Protein AF-0000000084521825 (afdb_homodimer)

Secondary structure (DSSP, 8-state):
-HHHHHHHHHHHHHHHHHHHHHHHHHHHHHHHHHHHHHHHTS--HHHHHHHHHHHHHHHHHHHHHHHHHHHHHHHHHHHHHHHTTSSS----------/-HHHHHHHHHHHHHHHHHHHHHHHHHHHHHHHHHHHHHHHTS--HHHHHHHHHHHHHHHHHHHHHHHHHHHHHHHHHHHHHHHTTSSS----------

pLDDT: mean 88.37, std 17.79, range [30.36, 98.94]

Organism: Aneurinibacillus migulanus (NCBI:txid47500)

Nearest PDB structures (foldseek):
  7o40-assembly1_F  TM=5.244E-01  e=1.603E+00  Synechocystis sp. PCC 6803 substr. Kazusa
  6yvd-assembly1_D  TM=5.481E-01  e=4.681E+00  Saccharomyces cerevisiae S288C
  6ox7-assembly1_C  TM=4.596E-01  e=4.968E+00  Homo sapiens
  7o40-assembly1_F  TM=5.412E-01  e=1.168E+00  Synechocystis sp. PCC 6803 substr. Kazusa
  1ujw-assembly1_B  TM=5.854E-01  e=2.976E+00  Escherichia coli

Sequence (196 aa):
MENIQELKNTLSYIHSEINRIETMAGTLSTIEREHYKKLTNFDHTELVDIAVEEQNAARQLGTMKHMCLAIAQKIDGINSAIDRGEIGGDEGRATETHMENIQELKNTLSYIHSEINRIETMAGTLSTIEREHYKKLTNFDHTELVDIAVEEQNAARQLGTMKHMCLAIAQKIDGINSAIDRGEIGGDEGRATETH

Solvent-accessible surface area (backbone atoms only — not comparable to full-atom values): 10089 Å² total; per-residue (Å²): 115,74,43,51,55,50,48,51,52,50,51,51,51,46,45,54,53,37,52,51,45,24,50,52,26,48,55,48,18,54,51,25,43,52,46,20,56,57,32,62,66,48,93,44,74,78,39,42,59,53,17,53,48,25,43,50,47,17,50,53,22,46,50,45,23,51,51,30,54,52,45,46,51,52,53,52,50,52,53,51,37,42,75,70,45,56,45,46,53,72,78,70,69,77,75,66,78,123,114,73,45,50,55,51,50,53,52,51,52,51,50,46,44,52,52,38,50,51,45,25,50,51,26,50,54,48,19,52,52,24,44,50,46,20,56,57,30,60,67,45,96,46,75,78,36,43,61,53,18,53,50,25,42,50,48,18,51,53,24,46,49,45,24,52,52,30,54,53,44,46,52,51,52,51,50,52,52,52,38,39,75,70,45,56,44,46,52,72,75,68,76,77,69,70,76,124

Structure (mmCIF, N/CA/C/O backbone):
data_AF-0000000084521825-model_v1
#
loop_
_entity.id
_entity.type
_entity.pdbx_description
1 polymer 'Uncharacterized protein'
#
loop_
_atom_site.group_PDB
_atom_site.id
_atom_site.type_symbol
_atom_site.label_atom_id
_atom_site.label_alt_id
_atom_site.label_comp_id
_atom_site.label_asym_id
_atom_site.label_entity_id
_atom_site.label_seq_id
_atom_site.pdbx_PDB_ins_code
_atom_site.Cartn_x
_atom_site.Cartn_y
_atom_site.Cartn_z
_atom_site.occupancy
_atom_site.B_iso_or_equiv
_atom_site.auth_seq_id
_atom_site.auth_comp_id
_atom_site.auth_asym_id
_atom_site.auth_atom_id
_atom_site.pdbx_PDB_model_num
ATOM 1 N N . MET A 1 1 ? 6.574 27.812 15.672 1 45.03 1 MET A N 1
ATOM 2 C CA . MET A 1 1 ? 7.34 27.5 14.477 1 45.03 1 MET A CA 1
ATOM 3 C C . MET A 1 1 ? 7.762 26.031 14.469 1 45.03 1 MET A C 1
ATOM 5 O O . MET A 1 1 ? 7.738 25.375 13.43 1 45.03 1 MET A O 1
ATOM 9 N N . GLU A 1 2 ? 8.25 25.391 15.742 1 53.75 2 GLU A N 1
ATOM 10 C CA . GLU A 1 2 ? 8.859 24.078 15.898 1 53.75 2 GLU A CA 1
ATOM 11 C C . GLU A 1 2 ? 7.871 22.969 15.523 1 53.75 2 GLU A C 1
ATOM 13 O O . GLU A 1 2 ? 8.242 22 14.859 1 53.75 2 GLU A O 1
ATOM 18 N N . ASN A 1 3 ? 6.598 23.359 15.539 1 80.19 3 ASN A N 1
ATOM 19 C CA . ASN A 1 3 ? 5.621 22.281 15.422 1 80.19 3 ASN A CA 1
ATOM 20 C C . ASN A 1 3 ? 5.176 22.078 13.977 1 80.19 3 ASN A C 1
ATOM 22 O O . ASN A 1 3 ? 4.973 20.953 13.539 1 80.19 3 ASN A O 1
ATOM 26 N N . ILE A 1 4 ? 5.543 23.156 13.234 1 84.44 4 ILE A N 1
ATOM 27 C CA . ILE A 1 4 ? 5.176 23.031 11.828 1 84.44 4 ILE A CA 1
ATOM 28 C C . ILE A 1 4 ? 6.266 22.297 11.062 1 84.44 4 ILE A C 1
ATOM 30 O O . ILE A 1 4 ? 5.977 21.516 10.148 1 84.44 4 ILE A O 1
ATOM 34 N N . GLN A 1 5 ? 7.496 22.625 11.484 1 88.69 5 GLN A N 1
ATOM 35 C CA . GLN A 1 5 ? 8.617 21.938 10.852 1 88.69 5 GLN A CA 1
ATOM 36 C C . GLN A 1 5 ? 8.539 20.422 11.102 1 88.69 5 GLN A C 1
ATOM 38 O O . GLN A 1 5 ? 8.828 19.641 10.203 1 88.69 5 GLN A O 1
ATOM 43 N N . GLU A 1 6 ? 8.141 20.078 12.25 1 91.75 6 GLU A N 1
ATOM 44 C CA . GLU A 1 6 ? 7.973 18.656 12.57 1 91.75 6 GLU A CA 1
ATOM 45 C C . GLU A 1 6 ? 6.867 18.031 11.727 1 91.75 6 GLU A C 1
ATOM 47 O O . GLU A 1 6 ? 6.996 16.891 11.273 1 91.75 6 GLU A O 1
ATOM 52 N N . LEU A 1 7 ? 5.844 18.766 11.586 1 93.12 7 LEU A N 1
ATOM 53 C CA . LEU A 1 7 ? 4.758 18.297 10.734 1 93.12 7 LEU A CA 1
ATOM 54 C C . LEU A 1 7 ? 5.242 18.078 9.305 1 93.12 7 LEU A C 1
ATOM 56 O O . LEU A 1 7 ? 4.977 17.031 8.703 1 93.12 7 LEU A O 1
ATOM 60 N N . LYS A 1 8 ? 5.969 18.969 8.781 1 93.88 8 LYS A N 1
ATOM 61 C CA . LYS A 1 8 ? 6.48 18.859 7.422 1 93.88 8 LYS A CA 1
ATOM 62 C C . LYS A 1 8 ? 7.395 17.656 7.27 1 93.88 8 LYS A C 1
ATOM 64 O O . LYS A 1 8 ? 7.336 16.953 6.258 1 93.88 8 LYS A O 1
ATOM 69 N N . ASN A 1 9 ? 8.227 17.453 8.234 1 95.38 9 ASN A N 1
ATOM 70 C CA . ASN A 1 9 ? 9.125 16.297 8.203 1 95.38 9 ASN A CA 1
ATOM 71 C C . ASN A 1 9 ? 8.352 14.984 8.195 1 95.38 9 ASN A C 1
ATOM 73 O O . ASN A 1 9 ? 8.688 14.062 7.453 1 95.38 9 ASN A O 1
ATOM 77 N N . THR A 1 10 ? 7.383 14.93 9.016 1 96.94 10 THR A N 1
ATOM 78 C CA . THR A 1 10 ? 6.574 13.719 9.086 1 96.94 10 THR A CA 1
ATOM 79 C C . THR A 1 10 ? 5.836 13.477 7.773 1 96.94 10 THR A C 1
ATOM 81 O O . THR A 1 10 ? 5.781 12.344 7.281 1 96.94 10 THR A O 1
ATOM 84 N N . LEU A 1 11 ? 5.273 14.477 7.223 1 97.38 11 LEU A N 1
ATOM 85 C CA . LEU A 1 11 ? 4.574 14.352 5.949 1 97.38 11 LEU A CA 1
ATOM 86 C C . LEU A 1 11 ? 5.523 13.898 4.852 1 97.38 11 LEU A C 1
ATOM 88 O O . LEU A 1 11 ? 5.141 13.109 3.977 1 97.38 11 LEU A O 1
ATOM 92 N N . SER A 1 12 ? 6.742 14.438 4.895 1 97.75 12 SER A N 1
ATOM 93 C CA . SER A 1 12 ? 7.742 14.008 3.926 1 97.75 12 SER A CA 1
ATOM 94 C C . SER A 1 12 ?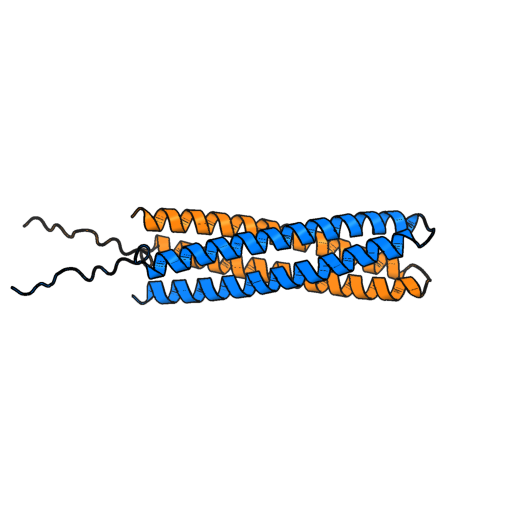 8.039 12.516 4.062 1 97.75 12 SER A C 1
ATOM 96 O O . SER A 1 12 ? 8.18 11.812 3.059 1 97.75 12 SER A O 1
ATOM 98 N N . TYR A 1 13 ? 8.172 12.133 5.273 1 98.25 13 TYR A N 1
ATOM 99 C CA . TYR A 1 13 ? 8.375 10.711 5.531 1 98.25 13 TYR A CA 1
ATOM 100 C C . TYR A 1 13 ? 7.219 9.891 4.973 1 98.25 13 TYR A C 1
ATOM 102 O O . TYR A 1 13 ? 7.438 8.906 4.258 1 98.25 13 TYR A O 1
ATOM 110 N N . ILE A 1 14 ? 6.008 10.211 5.273 1 98.56 14 ILE A N 1
ATOM 111 C CA . ILE A 1 14 ? 4.832 9.477 4.816 1 98.56 14 ILE A CA 1
ATOM 112 C C . ILE A 1 14 ? 4.801 9.445 3.291 1 98.56 14 ILE A C 1
ATOM 114 O O . ILE A 1 14 ? 4.508 8.406 2.691 1 98.56 14 ILE A O 1
ATOM 118 N N . HIS A 1 15 ? 5.086 10.555 2.734 1 98.56 15 HIS A N 1
ATOM 119 C CA . HIS A 1 15 ? 5.117 10.633 1.279 1 98.56 15 HIS A CA 1
ATOM 120 C C . HIS A 1 15 ? 6.102 9.625 0.692 1 98.56 15 HIS A C 1
ATOM 122 O O . HIS A 1 15 ? 5.773 8.922 -0.267 1 98.56 15 HIS A O 1
ATOM 128 N N . SER A 1 16 ? 7.297 9.555 1.232 1 98.5 16 SER A N 1
ATOM 129 C CA . SER A 1 16 ? 8.32 8.633 0.76 1 98.5 16 SER A CA 1
ATOM 130 C C . SER A 1 16 ? 7.863 7.184 0.897 1 98.5 16 SER A C 1
ATOM 132 O O . SER A 1 16 ? 8.062 6.375 -0.009 1 98.5 16 SER A O 1
ATOM 134 N N . GLU A 1 17 ? 7.316 6.902 2.018 1 98.69 17 GLU A N 1
ATOM 135 C CA . GLU A 1 17 ? 6.832 5.543 2.236 1 98.69 17 GLU A CA 1
ATOM 136 C C . GLU A 1 17 ? 5.715 5.191 1.258 1 98.69 17 GLU A C 1
ATOM 138 O O . GLU A 1 17 ? 5.668 4.074 0.738 1 98.69 17 GLU A O 1
ATOM 143 N N . ILE A 1 18 ? 4.809 6.074 1.027 1 98.88 18 ILE A N 1
ATOM 144 C CA . ILE A 1 18 ? 3.707 5.863 0.093 1 98.88 18 ILE A CA 1
ATOM 145 C C . ILE A 1 18 ? 4.262 5.605 -1.307 1 98.88 18 ILE A C 1
ATOM 147 O O . ILE A 1 18 ? 3.783 4.719 -2.016 1 98.88 18 ILE A O 1
ATOM 151 N N . ASN A 1 19 ? 5.246 6.367 -1.688 1 98.62 19 ASN A N 1
ATOM 152 C CA . ASN A 1 19 ? 5.871 6.16 -2.99 1 98.62 19 ASN A CA 1
ATOM 153 C C . ASN A 1 19 ? 6.496 4.773 -3.1 1 98.62 19 ASN A C 1
ATOM 155 O O . ASN A 1 19 ? 6.418 4.133 -4.148 1 98.62 19 ASN A O 1
ATOM 159 N N . ARG A 1 20 ? 7.16 4.375 -2.096 1 98.75 20 ARG A N 1
ATOM 160 C CA . ARG A 1 20 ? 7.746 3.039 -2.084 1 98.75 20 ARG A CA 1
ATOM 161 C C . ARG A 1 20 ? 6.676 1.965 -2.232 1 98.75 20 ARG A C 1
ATOM 163 O O . ARG A 1 20 ? 6.832 1.027 -3.018 1 98.75 20 ARG A O 1
ATOM 170 N N . ILE A 1 21 ? 5.559 2.092 -1.469 1 98.94 21 ILE A N 1
ATOM 171 C CA . ILE A 1 21 ? 4.465 1.131 -1.562 1 98.94 21 ILE A CA 1
ATOM 172 C C . ILE A 1 21 ? 3.902 1.129 -2.982 1 98.94 21 ILE A C 1
ATOM 174 O O . ILE A 1 21 ? 3.611 0.068 -3.539 1 98.94 21 ILE A O 1
ATOM 178 N N . GLU A 1 22 ? 3.689 2.318 -3.518 1 98.94 22 GLU A N 1
ATOM 179 C CA . GLU A 1 22 ? 3.195 2.439 -4.887 1 98.94 22 GLU A CA 1
ATOM 180 C C . GLU A 1 22 ? 4.062 1.646 -5.859 1 98.94 22 GLU A C 1
ATOM 182 O O . GLU A 1 22 ? 3.547 0.895 -6.688 1 98.94 22 GLU A O 1
ATOM 187 N N . THR A 1 23 ? 5.355 1.826 -5.738 1 98.81 23 THR A N 1
ATOM 188 C CA . THR A 1 23 ? 6.309 1.154 -6.613 1 98.81 23 THR A CA 1
ATOM 189 C C . THR A 1 23 ? 6.23 -0.36 -6.438 1 98.81 23 THR A C 1
ATOM 191 O O . THR A 1 23 ? 6.184 -1.103 -7.422 1 98.81 23 THR A O 1
ATOM 194 N N . MET A 1 24 ? 6.238 -0.798 -5.207 1 98.88 24 MET A N 1
ATOM 195 C CA . MET A 1 24 ? 6.145 -2.229 -4.926 1 98.88 24 MET A CA 1
ATOM 196 C C . MET A 1 24 ? 4.859 -2.812 -5.5 1 98.88 24 MET A C 1
ATOM 198 O O . MET A 1 24 ? 4.883 -3.879 -6.121 1 98.88 24 MET A O 1
ATOM 202 N N . ALA A 1 25 ? 3.729 -2.111 -5.25 1 98.94 25 ALA A N 1
ATOM 203 C CA . ALA A 1 25 ? 2.438 -2.576 -5.746 1 98.94 25 ALA A CA 1
ATOM 204 C C . ALA A 1 25 ? 2.439 -2.678 -7.27 1 98.94 25 ALA A C 1
ATOM 206 O O . ALA A 1 25 ? 1.928 -3.646 -7.836 1 98.94 25 ALA A O 1
ATOM 207 N N . GLY A 1 26 ? 3.008 -1.663 -7.93 1 98.88 26 GLY A N 1
ATOM 208 C CA . GLY A 1 26 ? 3.102 -1.69 -9.383 1 98.88 26 GLY A CA 1
ATOM 209 C C . GLY A 1 26 ? 3.914 -2.857 -9.906 1 98.88 26 GLY A C 1
ATOM 210 O O . GLY A 1 26 ? 3.5 -3.537 -10.852 1 98.88 26 GLY A O 1
ATOM 211 N N . THR A 1 27 ? 5.062 -3.064 -9.312 1 98.81 27 THR A N 1
ATOM 212 C CA . THR A 1 27 ? 5.934 -4.172 -9.695 1 98.81 27 THR A CA 1
ATOM 213 C C . THR A 1 27 ? 5.223 -5.508 -9.508 1 98.81 27 THR A C 1
ATOM 215 O O . THR A 1 27 ? 5.207 -6.34 -10.422 1 98.81 27 THR A O 1
ATOM 218 N N . LEU A 1 28 ? 4.586 -5.711 -8.367 1 98.94 28 LEU A N 1
ATOM 219 C CA . LEU A 1 28 ? 3.9 -6.965 -8.07 1 98.94 28 LEU A CA 1
ATOM 220 C C . LEU A 1 28 ? 2.711 -7.168 -9 1 98.94 28 LEU A C 1
ATOM 222 O O . LEU A 1 28 ? 2.424 -8.297 -9.406 1 98.94 28 LEU A O 1
ATOM 226 N N . SER A 1 29 ? 1.984 -6.105 -9.266 1 98.94 29 SER A N 1
ATOM 227 C CA . SER A 1 29 ? 0.862 -6.199 -10.188 1 98.94 29 SER A CA 1
ATOM 228 C C . SER A 1 29 ? 1.3 -6.785 -11.531 1 98.94 29 SER A C 1
ATOM 230 O O . SER A 1 29 ? 0.616 -7.641 -12.094 1 98.94 29 SER A O 1
ATOM 232 N N . THR A 1 30 ? 2.414 -6.336 -12.055 1 98.75 30 THR A N 1
ATOM 233 C CA . THR A 1 30 ? 2.949 -6.82 -13.328 1 98.75 30 THR A CA 1
ATOM 234 C C . THR A 1 30 ? 3.314 -8.297 -13.227 1 98.75 30 THR A C 1
ATOM 236 O O . THR A 1 30 ? 2.986 -9.086 -14.117 1 98.75 30 THR A O 1
ATOM 239 N N . ILE A 1 31 ? 3.953 -8.656 -12.172 1 98.69 31 ILE A N 1
ATOM 240 C CA . ILE A 1 31 ? 4.371 -10.039 -11.945 1 98.69 31 ILE A CA 1
ATOM 241 C C . ILE A 1 31 ? 3.145 -10.945 -11.898 1 98.69 31 ILE A C 1
ATOM 243 O O . ILE A 1 31 ? 3.121 -12 -12.531 1 98.69 31 ILE A O 1
ATOM 247 N N . GLU A 1 32 ? 2.16 -10.492 -11.156 1 98.81 32 GLU A N 1
ATOM 248 C CA . GLU A 1 32 ? 0.949 -11.297 -11.023 1 98.81 32 GLU A CA 1
ATOM 249 C C . GLU A 1 32 ? 0.239 -11.453 -12.367 1 98.81 32 GLU A C 1
ATOM 251 O O . GLU A 1 32 ? -0.352 -12.5 -12.648 1 98.81 32 GLU A O 1
ATOM 256 N N . ARG A 1 33 ? 0.221 -10.477 -13.156 1 98.44 33 ARG A N 1
ATOM 257 C CA . ARG A 1 33 ? -0.343 -10.578 -14.5 1 98.44 33 ARG A CA 1
ATOM 258 C C . ARG A 1 33 ? 0.41 -11.617 -15.328 1 98.44 33 ARG A C 1
ATOM 260 O O . ARG A 1 33 ? -0.2 -12.391 -16.062 1 98.44 33 ARG A O 1
ATOM 267 N N . GLU A 1 34 ? 1.692 -11.586 -15.258 1 97.56 34 GLU A N 1
ATOM 268 C CA . GLU A 1 34 ? 2.504 -12.57 -15.969 1 97.56 34 GLU A CA 1
ATOM 269 C C . GLU A 1 34 ? 2.197 -13.984 -15.484 1 97.56 34 GLU A C 1
ATOM 271 O O . GLU A 1 34 ? 2.111 -14.922 -16.281 1 97.56 34 GLU A O 1
ATOM 276 N N . HIS A 1 35 ? 2.039 -14.086 -14.188 1 97.44 35 HIS A N 1
ATOM 277 C CA . HIS A 1 35 ? 1.697 -15.391 -13.641 1 97.44 35 HIS A CA 1
ATOM 278 C C . HIS A 1 35 ? 0.355 -15.883 -14.172 1 97.44 35 HIS A C 1
ATOM 280 O O . HIS A 1 35 ? 0.201 -17.062 -14.484 1 97.44 35 HIS A O 1
ATOM 286 N N . TYR A 1 36 ? -0.609 -15.008 -14.156 1 97.5 36 TYR A N 1
ATOM 287 C CA . TYR A 1 36 ? -1.906 -15.359 -14.727 1 97.5 36 TYR A CA 1
ATOM 288 C C . TYR A 1 36 ? -1.75 -15.953 -16.125 1 97.5 36 TYR A C 1
ATOM 290 O O . TYR A 1 36 ? -2.275 -17.031 -16.406 1 97.5 36 TYR A O 1
ATOM 298 N N . LYS A 1 37 ? -0.963 -15.305 -17 1 95.69 37 LYS A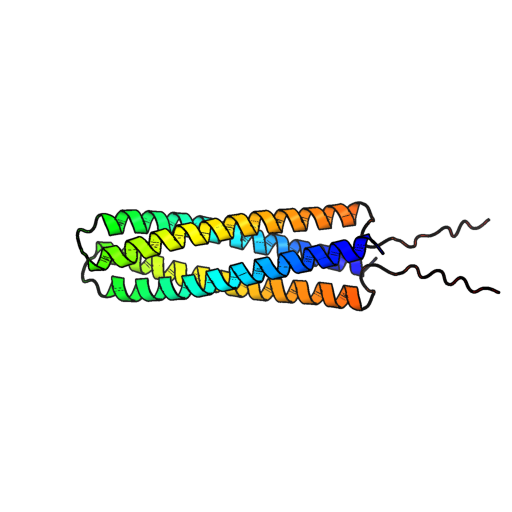 N 1
ATOM 299 C CA . LYS A 1 37 ? -0.755 -15.742 -18.375 1 95.69 37 LYS A CA 1
ATOM 300 C C . LYS A 1 37 ? -0.051 -17.094 -18.422 1 95.69 37 LYS A C 1
ATOM 302 O O . LYS A 1 37 ? -0.481 -18 -19.141 1 95.69 37 LYS A O 1
ATOM 307 N N . LYS A 1 38 ? 1.007 -17.297 -17.672 1 93.88 38 LYS A N 1
ATOM 308 C CA . LYS A 1 38 ? 1.781 -18.531 -17.672 1 93.88 38 LYS A CA 1
ATOM 309 C C . LYS A 1 38 ? 0.936 -19.703 -17.188 1 93.88 38 LYS A C 1
ATOM 311 O O . LYS A 1 38 ? 0.954 -20.781 -17.797 1 93.88 38 LYS A O 1
ATOM 316 N N . LEU A 1 39 ? 0.184 -19.469 -16.141 1 94.88 39 LEU A N 1
ATOM 317 C CA . LEU A 1 39 ? -0.579 -20.547 -15.523 1 94.88 39 LEU A CA 1
ATOM 318 C C . LEU A 1 39 ? -1.775 -20.938 -16.391 1 94.88 39 LEU A C 1
ATOM 320 O O . LEU A 1 39 ? -2.184 -22.094 -16.406 1 94.88 39 LEU A O 1
ATOM 324 N N . THR A 1 40 ? -2.328 -20 -17.078 1 92.56 40 THR A N 1
ATOM 325 C CA . THR A 1 40 ? -3.457 -20.281 -17.953 1 92.56 40 THR A CA 1
ATOM 326 C C . THR A 1 40 ? -3.012 -21.125 -19.141 1 92.56 40 THR A C 1
ATOM 328 O O . THR A 1 40 ? -3.822 -21.828 -19.75 1 92.56 40 THR A O 1
ATOM 331 N N . ASN A 1 41 ? -1.711 -21.094 -19.391 1 88.56 41 ASN A N 1
ATOM 332 C CA . ASN A 1 41 ? -1.166 -21.859 -20.516 1 88.56 41 ASN A CA 1
ATOM 333 C C . ASN A 1 41 ? -0.823 -23.281 -20.109 1 88.56 41 ASN A C 1
ATOM 335 O O . ASN A 1 41 ? -0.499 -24.109 -20.969 1 88.56 41 ASN A O 1
ATOM 339 N N . PHE A 1 42 ? -0.839 -23.625 -18.844 1 83.44 42 PHE A N 1
ATOM 340 C CA . PHE A 1 42 ? -0.524 -24.969 -18.344 1 83.44 42 PHE A CA 1
ATOM 341 C C . PHE A 1 42 ? -1.748 -25.875 -18.422 1 83.44 42 PHE A C 1
ATOM 343 O O . PHE A 1 42 ? -2.863 -25.438 -18.125 1 83.44 42 PHE A O 1
ATOM 350 N N . ASP A 1 43 ? -2.318 -26.312 -19.312 1 71.56 43 ASP A N 1
ATOM 351 C CA . ASP A 1 43 ? -3.465 -27.188 -19.484 1 71.56 43 ASP A CA 1
ATOM 352 C C . ASP A 1 43 ?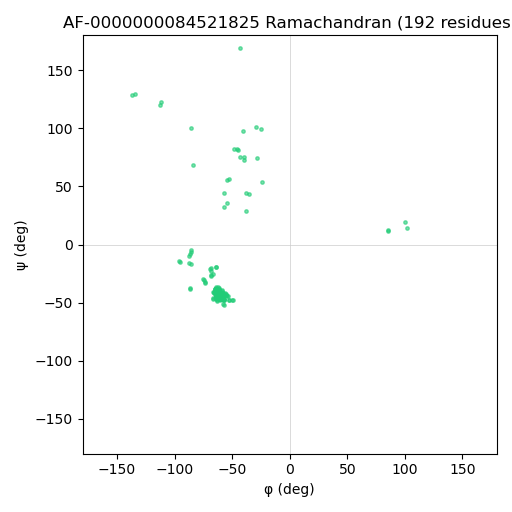 -3.678 -28.078 -18.266 1 71.56 43 ASP A C 1
ATOM 354 O O . ASP A 1 43 ? -3.605 -29.312 -18.359 1 71.56 43 ASP A O 1
ATOM 358 N N . HIS A 1 44 ? -3.799 -27.578 -16.953 1 80.06 44 HIS A N 1
ATOM 359 C CA . HIS A 1 44 ? -4.105 -28.297 -15.719 1 80.06 44 HIS A CA 1
ATOM 360 C C . HIS A 1 44 ? -5.156 -27.547 -14.898 1 80.06 44 HIS A C 1
ATOM 362 O O . HIS A 1 44 ? -4.988 -26.359 -14.594 1 80.06 44 HIS A O 1
ATOM 368 N N . THR A 1 45 ? -6.098 -28.25 -14.547 1 79.81 45 THR A N 1
ATOM 369 C CA . THR A 1 45 ? -7.273 -27.672 -13.906 1 79.81 45 THR A CA 1
ATOM 370 C C . THR A 1 45 ? -6.895 -27 -12.594 1 79.81 45 THR A C 1
ATOM 372 O O . THR A 1 45 ? -7.395 -25.906 -12.281 1 79.81 45 THR A O 1
ATOM 375 N N . GLU A 1 46 ? -5.984 -27.594 -11.883 1 79.88 46 GLU A N 1
ATOM 376 C CA . GLU A 1 46 ? -5.605 -27.078 -10.57 1 79.88 46 GLU A CA 1
ATOM 377 C C . GLU A 1 46 ? -4.918 -25.719 -10.695 1 79.88 46 GLU A C 1
ATOM 379 O O . GLU A 1 46 ? -4.98 -24.891 -9.773 1 79.88 46 GLU A O 1
ATOM 384 N N . LEU A 1 47 ? -4.344 -25.5 -11.828 1 92.31 47 LEU A N 1
ATOM 385 C CA . LEU A 1 47 ? -3.596 -24.266 -12.023 1 92.31 47 LEU A CA 1
ATOM 386 C C . LEU A 1 47 ? -4.52 -23.141 -12.477 1 92.31 47 LEU A C 1
ATOM 388 O O . LEU A 1 47 ? -4.168 -21.953 -12.367 1 92.31 47 LEU A O 1
ATOM 392 N N . VAL A 1 48 ? -5.66 -23.578 -12.922 1 92.5 48 VAL A N 1
ATOM 393 C CA . VAL A 1 48 ? -6.621 -22.578 -13.391 1 92.5 48 VAL A CA 1
ATOM 394 C C . VAL A 1 48 ? -7.102 -21.734 -12.219 1 92.5 48 VAL A C 1
ATOM 396 O O . VAL A 1 48 ? -7.25 -20.516 -12.344 1 92.5 48 VAL A O 1
ATOM 399 N N . ASP A 1 49 ? -7.375 -22.312 -11.031 1 93.88 49 ASP A N 1
ATOM 400 C CA . ASP A 1 49 ? -7.805 -21.578 -9.852 1 93.88 49 ASP A CA 1
ATOM 401 C C . ASP A 1 49 ? -6.75 -20.562 -9.422 1 93.88 49 ASP A C 1
ATOM 403 O O . ASP A 1 49 ? -7.082 -19.422 -9.102 1 93.88 49 ASP A O 1
ATOM 407 N N . ILE A 1 50 ? -5.547 -20.984 -9.445 1 96.5 50 ILE A N 1
ATOM 408 C CA . ILE A 1 50 ? -4.457 -20.078 -9.078 1 96.5 50 ILE A CA 1
ATOM 409 C C . ILE A 1 50 ? -4.371 -18.938 -10.086 1 96.5 50 ILE A C 1
ATOM 411 O O . ILE A 1 50 ? -4.172 -17.781 -9.703 1 96.5 50 ILE A O 1
ATOM 415 N N . ALA A 1 51 ? -4.547 -19.297 -11.359 1 97.06 51 ALA A N 1
ATOM 416 C CA . ALA A 1 51 ? -4.488 -18.281 -12.414 1 97.06 51 ALA A CA 1
ATOM 417 C C . ALA A 1 51 ? -5.523 -17.188 -12.172 1 97.06 51 ALA A C 1
ATOM 419 O O . ALA A 1 51 ? -5.223 -16 -12.305 1 97.06 51 ALA A O 1
ATOM 420 N N . VAL A 1 52 ? -6.707 -17.594 -11.805 1 97 52 VAL A N 1
ATOM 421 C CA . VAL A 1 52 ? -7.781 -16.641 -11.555 1 97 52 VAL A CA 1
ATOM 422 C C . VAL A 1 52 ? -7.422 -15.766 -10.352 1 97 52 VAL A C 1
ATOM 424 O O . VAL A 1 52 ? -7.629 -14.547 -10.375 1 97 52 VAL A O 1
ATOM 427 N N . GLU A 1 53 ? -6.883 -16.344 -9.352 1 97.94 53 GLU A N 1
ATOM 428 C CA . GLU A 1 53 ? -6.473 -15.594 -8.172 1 97.94 53 GLU A CA 1
ATOM 429 C C . GLU A 1 53 ? -5.344 -14.617 -8.492 1 97.94 53 GLU A C 1
ATOM 431 O O . GLU A 1 53 ? -5.293 -13.516 -7.953 1 97.94 53 GLU A O 1
ATOM 436 N N . GLU A 1 54 ? -4.445 -15.031 -9.336 1 98.69 54 GLU A N 1
ATOM 437 C CA . GLU A 1 54 ? -3.373 -14.133 -9.75 1 98.69 54 GLU A CA 1
ATOM 438 C C . GLU A 1 54 ? -3.928 -12.906 -10.477 1 98.69 54 GLU A C 1
ATOM 440 O O . GLU A 1 54 ? -3.438 -11.797 -10.289 1 98.69 54 GLU A O 1
ATOM 445 N N . GLN A 1 55 ? -4.891 -13.234 -11.344 1 98.31 55 GLN A N 1
ATOM 446 C CA . GLN A 1 55 ? -5.527 -12.109 -12.023 1 98.31 55 GLN A CA 1
ATOM 447 C C . GLN A 1 55 ? -6.156 -11.148 -11.023 1 98.31 55 GLN A C 1
ATOM 449 O O . GLN A 1 55 ? -6.023 -9.93 -11.164 1 98.31 55 GLN A O 1
ATOM 454 N N . ASN A 1 56 ? -6.852 -11.68 -10.102 1 98.75 56 ASN A N 1
ATOM 455 C CA . ASN A 1 56 ? -7.453 -10.867 -9.047 1 98.75 56 ASN A CA 1
ATOM 456 C C . ASN A 1 56 ? -6.395 -10.094 -8.266 1 98.75 56 ASN A C 1
ATOM 458 O O . ASN A 1 56 ? -6.59 -8.914 -7.949 1 98.75 56 ASN A O 1
ATOM 462 N N . ALA A 1 57 ? -5.32 -10.742 -7.895 1 98.88 57 ALA A N 1
ATOM 463 C CA . ALA A 1 57 ? -4.23 -10.078 -7.188 1 98.88 57 ALA A CA 1
ATOM 464 C C . ALA A 1 57 ? -3.678 -8.906 -8 1 98.88 57 ALA A C 1
ATOM 466 O O . ALA A 1 57 ? -3.422 -7.828 -7.457 1 98.88 57 ALA A O 1
ATOM 467 N N . ALA A 1 58 ? -3.508 -9.102 -9.312 1 98.88 58 ALA A N 1
ATOM 468 C CA . ALA A 1 58 ? -3.02 -8.031 -10.172 1 98.88 58 ALA A CA 1
ATOM 469 C C . ALA A 1 58 ? -3.936 -6.812 -10.109 1 98.88 58 ALA A C 1
ATOM 471 O O . ALA A 1 58 ? -3.465 -5.676 -10.016 1 98.88 58 ALA A O 1
ATOM 472 N N . ARG A 1 59 ? -5.18 -7.098 -10.117 1 98.75 59 ARG A N 1
ATOM 473 C CA . ARG A 1 59 ? -6.164 -6.023 -10.062 1 98.75 59 ARG A CA 1
ATOM 474 C C . ARG A 1 59 ? -6.109 -5.297 -8.719 1 98.75 59 ARG A C 1
ATOM 476 O O . ARG A 1 59 ? -6.125 -4.066 -8.68 1 98.75 59 ARG A O 1
ATOM 483 N N . GLN A 1 60 ? -6.062 -6.051 -7.633 1 98.88 60 GLN A N 1
ATOM 484 C CA . GLN A 1 60 ? -6.016 -5.453 -6.305 1 98.88 60 GLN A CA 1
ATOM 485 C C . GLN A 1 60 ? -4.746 -4.625 -6.121 1 98.88 60 GLN A C 1
ATOM 487 O O . GLN A 1 60 ? -4.789 -3.529 -5.559 1 98.88 60 GLN A O 1
ATOM 492 N N . LEU A 1 61 ? -3.654 -5.137 -6.617 1 98.94 61 LEU A N 1
ATOM 493 C CA . LEU A 1 61 ? -2.395 -4.402 -6.551 1 98.94 61 LEU A CA 1
ATOM 494 C C . LEU A 1 61 ? -2.467 -3.125 -7.379 1 98.94 61 LEU A C 1
ATOM 496 O O . LEU A 1 61 ? -1.927 -2.09 -6.977 1 98.94 61 LEU A O 1
ATOM 500 N N . GLY A 1 62 ? -3.109 -3.186 -8.5 1 98.88 62 GLY A N 1
ATOM 501 C CA . GLY A 1 62 ? -3.367 -1.978 -9.266 1 98.88 62 GLY A CA 1
ATOM 502 C C . GLY A 1 62 ? -4.16 -0.939 -8.492 1 98.88 62 GLY A C 1
ATOM 503 O O . GLY A 1 62 ? -3.85 0.252 -8.547 1 98.88 62 GLY A O 1
ATOM 504 N N . THR A 1 63 ? -5.141 -1.419 -7.836 1 98.88 63 THR A N 1
ATOM 505 C CA . THR A 1 63 ? -5.949 -0.536 -7.004 1 98.88 63 THR A CA 1
ATOM 506 C C . THR A 1 63 ? -5.094 0.111 -5.914 1 98.88 63 THR A C 1
ATOM 508 O O . THR A 1 63 ? -5.203 1.312 -5.664 1 98.88 63 THR A O 1
ATOM 511 N N . MET A 1 64 ? -4.27 -0.665 -5.25 1 98.88 64 MET A N 1
ATOM 512 C CA . MET A 1 64 ? -3.365 -0.131 -4.234 1 98.88 64 MET A CA 1
ATOM 513 C C . MET A 1 64 ? -2.488 0.975 -4.812 1 98.88 64 MET A C 1
ATOM 515 O O . MET A 1 64 ? -2.273 2.004 -4.168 1 98.88 64 MET A O 1
ATOM 519 N N . LYS A 1 65 ? -1.981 0.751 -5.977 1 98.81 65 LYS A N 1
ATOM 520 C CA . LYS A 1 65 ? -1.155 1.752 -6.645 1 98.81 65 LYS A CA 1
ATOM 521 C C . LYS A 1 65 ? -1.908 3.068 -6.805 1 98.81 65 LYS A C 1
ATOM 523 O O . LYS A 1 65 ? -1.367 4.141 -6.516 1 98.81 65 LYS A O 1
ATOM 528 N N . HIS A 1 66 ? -3.119 2.957 -7.281 1 98.56 66 HIS A N 1
ATOM 529 C CA . HIS A 1 66 ? -3.934 4.152 -7.473 1 98.56 66 HIS A CA 1
ATOM 530 C C . HIS A 1 66 ? -4.207 4.852 -6.148 1 98.56 66 HIS A C 1
ATOM 532 O O . HIS A 1 66 ? -4.184 6.086 -6.074 1 98.56 66 HIS A O 1
ATOM 538 N N . MET A 1 67 ? -4.508 4.102 -5.141 1 98.81 67 MET A N 1
ATOM 539 C CA . MET A 1 67 ? -4.738 4.66 -3.811 1 98.81 67 MET A CA 1
ATOM 540 C C . MET A 1 67 ? -3.506 5.418 -3.32 1 98.81 67 MET A C 1
ATOM 542 O O . MET A 1 67 ? -3.627 6.496 -2.742 1 98.81 67 MET A O 1
ATOM 546 N N . CYS A 1 68 ? -2.381 4.812 -3.531 1 98.88 68 CYS A N 1
ATOM 547 C CA . CYS A 1 68 ? -1.14 5.465 -3.135 1 98.88 68 CYS A CA 1
ATOM 548 C C . CYS A 1 68 ? -0.959 6.785 -3.873 1 98.88 68 CYS A C 1
ATOM 550 O O . CYS A 1 68 ? -0.554 7.785 -3.275 1 98.88 68 CYS A O 1
ATOM 552 N N . LEU A 1 69 ? -1.248 6.812 -5.195 1 98.75 69 LEU A N 1
ATOM 553 C CA . LEU A 1 69 ? -1.152 8.039 -5.973 1 98.75 69 LEU A CA 1
ATOM 554 C C . LEU A 1 69 ? -2.082 9.117 -5.414 1 98.75 69 LEU A C 1
ATOM 556 O O . LEU A 1 69 ? -1.693 10.281 -5.301 1 98.75 69 LEU A O 1
ATOM 560 N N . ALA A 1 70 ? -3.262 8.711 -5.051 1 98.69 70 ALA A N 1
ATOM 561 C CA . ALA A 1 70 ? -4.234 9.633 -4.473 1 98.69 70 ALA A CA 1
ATOM 562 C C . ALA A 1 70 ? -3.74 10.18 -3.137 1 98.69 70 ALA A C 1
ATOM 564 O O . ALA A 1 70 ? -3.869 11.375 -2.859 1 98.69 70 ALA A O 1
ATOM 565 N N . ILE A 1 71 ? -3.203 9.352 -2.285 1 98.81 71 ILE A N 1
ATOM 566 C CA . ILE A 1 71 ? -2.676 9.758 -0.989 1 98.81 71 ILE A CA 1
ATOM 567 C C . ILE A 1 71 ? -1.535 10.758 -1.187 1 98.81 71 ILE A C 1
ATOM 569 O O . ILE A 1 71 ? -1.46 11.766 -0.488 1 98.81 71 ILE A O 1
ATOM 573 N N . ALA A 1 72 ? -0.632 10.422 -2.121 1 98.56 72 ALA A N 1
ATOM 574 C CA . ALA A 1 72 ? 0.485 11.32 -2.418 1 98.56 72 ALA A CA 1
ATOM 575 C C . ALA A 1 72 ? -0.013 12.703 -2.805 1 98.56 72 ALA A C 1
ATOM 577 O O . ALA A 1 72 ? 0.544 13.719 -2.367 1 98.56 72 ALA A O 1
ATOM 578 N N . GLN A 1 73 ? -1.027 12.781 -3.586 1 98.06 73 GLN A N 1
ATOM 579 C CA . GLN A 1 73 ? -1.609 14.055 -3.994 1 98.06 73 GLN A CA 1
ATOM 580 C C . GLN A 1 73 ? -2.162 14.812 -2.793 1 98.06 73 GLN A C 1
ATOM 582 O O . GLN A 1 73 ? -2.012 16.031 -2.703 1 98.06 73 GLN A O 1
ATOM 587 N N . LYS A 1 74 ? -2.832 14.109 -1.925 1 98.12 74 LYS A N 1
ATOM 588 C CA . LYS A 1 74 ? -3.355 14.742 -0.715 1 98.12 74 LYS A CA 1
ATOM 589 C C . LYS A 1 74 ? -2.229 15.305 0.142 1 98.12 74 LYS A C 1
ATOM 591 O O . LYS A 1 74 ? -2.346 16.406 0.682 1 98.12 74 LYS A O 1
ATOM 596 N N . ILE A 1 75 ? -1.191 14.57 0.301 1 97.81 75 ILE A N 1
ATOM 597 C CA . ILE A 1 75 ? -0.043 15.023 1.076 1 97.81 75 ILE A CA 1
ATOM 598 C C . ILE A 1 75 ? 0.542 16.281 0.438 1 97.81 75 ILE A C 1
ATOM 600 O O . ILE A 1 75 ? 0.873 17.25 1.136 1 97.81 75 ILE A O 1
ATOM 604 N N . ASP A 1 76 ? 0.667 16.344 -0.876 1 96.69 76 ASP A N 1
ATOM 605 C CA . ASP A 1 76 ? 1.137 17.516 -1.594 1 96.69 76 ASP A CA 1
ATOM 606 C C . ASP A 1 76 ? 0.238 18.719 -1.319 1 96.69 76 ASP A C 1
ATOM 608 O O . ASP A 1 76 ? 0.723 19.844 -1.173 1 96.69 76 ASP A O 1
ATOM 612 N N . GLY A 1 77 ? -1.014 18.469 -1.271 1 95.5 77 GLY A N 1
ATOM 613 C CA . GLY A 1 77 ? -1.951 19.516 -0.923 1 95.5 77 GLY A CA 1
ATOM 614 C C . GLY A 1 77 ? -1.722 20.094 0.464 1 95.5 77 GLY A C 1
ATOM 615 O O . GLY A 1 77 ? -1.768 21.297 0.656 1 95.5 77 GLY A O 1
ATOM 616 N N . ILE A 1 78 ? -1.48 19.25 1.436 1 94.56 78 ILE A N 1
ATOM 617 C CA . ILE A 1 78 ? -1.194 19.703 2.793 1 94.56 78 ILE A CA 1
ATOM 618 C C . ILE A 1 78 ? 0.08 20.547 2.799 1 94.56 78 ILE A C 1
ATOM 620 O O . ILE A 1 78 ? 0.122 21.625 3.406 1 94.56 78 ILE A O 1
ATOM 624 N N . ASN A 1 79 ? 1.088 20.062 2.137 1 94 79 ASN A N 1
ATOM 625 C CA . ASN A 1 79 ? 2.354 20.781 2.062 1 94 79 ASN A CA 1
ATOM 626 C C . ASN A 1 79 ? 2.172 22.156 1.448 1 94 79 ASN A C 1
ATOM 628 O O . ASN A 1 79 ? 2.742 23.141 1.934 1 94 79 ASN A O 1
ATOM 632 N N . SER A 1 80 ? 1.431 22.234 0.43 1 93.5 80 SER A N 1
ATOM 633 C CA . SER A 1 80 ? 1.156 23.516 -0.212 1 93.5 80 SER A CA 1
ATOM 634 C C . SER A 1 80 ? 0.439 24.469 0.739 1 93.5 80 SER A C 1
ATOM 636 O O . SER A 1 80 ? 0.737 25.656 0.77 1 93.5 80 SER A O 1
ATOM 638 N N . ALA A 1 81 ? -0.51 23.984 1.482 1 91.12 81 ALA A N 1
ATOM 639 C CA . ALA A 1 81 ? -1.238 24.797 2.455 1 91.12 81 ALA A CA 1
ATOM 640 C C . ALA A 1 81 ? -0.309 25.297 3.557 1 91.12 81 ALA A C 1
ATOM 642 O O .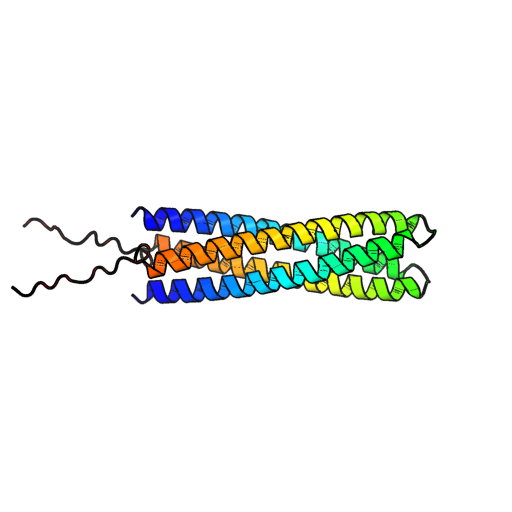 ALA A 1 81 ? -0.447 26.422 4.027 1 91.12 81 ALA A O 1
ATOM 643 N N . ILE A 1 82 ? 0.574 24.453 3.992 1 89.44 82 ILE A N 1
ATOM 644 C CA . ILE A 1 82 ? 1.562 24.859 4.988 1 89.44 82 ILE A CA 1
ATOM 645 C C . ILE A 1 82 ? 2.43 25.984 4.434 1 89.44 82 ILE A C 1
ATOM 647 O O . ILE A 1 82 ? 2.641 27 5.105 1 89.44 82 ILE A O 1
ATOM 651 N N . ASP A 1 83 ? 2.842 25.906 3.242 1 90.44 83 ASP A N 1
ATOM 652 C CA . ASP A 1 83 ? 3.723 26.891 2.617 1 90.44 83 ASP A CA 1
ATOM 653 C C . ASP A 1 83 ? 3.004 28.219 2.424 1 90.44 83 ASP A C 1
ATOM 655 O O . ASP A 1 83 ? 3.627 29.281 2.496 1 90.44 83 ASP A O 1
ATOM 659 N N . ARG A 1 84 ? 1.695 28.188 2.295 1 88.81 84 ARG A N 1
ATOM 660 C CA . ARG A 1 84 ? 0.905 29.406 2.143 1 88.81 84 ARG A CA 1
ATOM 661 C C . ARG A 1 84 ? 0.563 30 3.5 1 88.81 84 ARG A C 1
ATOM 663 O O . ARG A 1 84 ? -0.038 31.078 3.574 1 88.81 84 ARG A O 1
ATOM 670 N N . GLY A 1 85 ? 0.873 29.391 4.609 1 83.62 85 GLY A N 1
ATOM 671 C CA . GLY A 1 85 ? 0.638 29.906 5.949 1 83.62 85 GLY A CA 1
ATOM 672 C C . GLY A 1 85 ? -0.759 29.609 6.465 1 83.62 85 GLY A C 1
ATOM 673 O O . GLY A 1 85 ? -1.192 30.188 7.461 1 83.62 85 GLY A O 1
ATOM 674 N N . GLU A 1 86 ? -1.436 28.703 5.684 1 82.06 86 GLU A N 1
ATOM 675 C CA . GLU A 1 86 ? -2.801 28.375 6.078 1 82.06 86 GLU A CA 1
ATOM 676 C C . GLU A 1 86 ? -2.816 27.453 7.297 1 82.06 86 GLU A C 1
ATOM 678 O O . GLU A 1 86 ? -3.791 27.422 8.055 1 82.06 86 GLU A O 1
ATOM 683 N N . ILE A 1 87 ? -1.786 26.734 7.297 1 76.25 87 ILE A N 1
ATOM 684 C CA . ILE A 1 87 ? -1.597 25.844 8.445 1 76.25 87 ILE A CA 1
ATOM 685 C C . ILE A 1 87 ? -0.39 26.312 9.258 1 76.25 87 ILE A C 1
ATOM 687 O O . ILE A 1 87 ? 0.711 26.453 8.719 1 76.25 87 ILE A O 1
ATOM 691 N N . GLY A 1 88 ? -0.522 26.672 10.555 1 68.44 88 GLY A N 1
ATOM 692 C CA . GLY A 1 88 ? 0.587 27.141 11.375 1 68.44 88 GLY A CA 1
ATOM 693 C C . GLY A 1 88 ? 0.605 28.641 11.555 1 68.44 88 GLY A C 1
ATOM 694 O O . GLY A 1 88 ? 1.617 29.219 11.969 1 68.44 88 GLY A O 1
ATOM 695 N N . GLY A 1 89 ? -0.417 29.516 11.273 1 55.81 89 GLY A N 1
ATOM 696 C CA . GLY A 1 89 ? -0.392 30.969 11.367 1 55.81 89 GLY A CA 1
ATOM 697 C C . GLY A 1 89 ? 0.569 31.484 12.422 1 55.81 89 GLY A C 1
ATOM 698 O O . GLY A 1 89 ? 0.694 30.891 13.492 1 55.81 89 GLY A O 1
ATOM 699 N N . ASP A 1 90 ? 1.706 31.922 11.922 1 47.75 90 ASP A N 1
ATOM 700 C CA . ASP A 1 90 ? 2.627 32.844 12.594 1 47.75 90 ASP A CA 1
ATOM 701 C C . ASP A 1 90 ? 1.87 33.938 13.336 1 47.75 90 ASP A C 1
ATOM 703 O O . ASP A 1 90 ? 1.065 34.656 12.742 1 47.75 90 ASP A O 1
ATOM 707 N N . GLU A 1 91 ? 1.242 33.812 14.453 1 47.06 91 GLU A N 1
ATOM 708 C CA . GLU A 1 91 ? 0.99 35.031 15.203 1 47.06 91 GLU A CA 1
ATOM 709 C C . GLU A 1 91 ? 2.18 36 15.117 1 47.06 91 GLU A C 1
ATOM 711 O O . GLU A 1 91 ? 3.113 35.906 15.922 1 47.06 91 GLU A O 1
ATOM 716 N N . GLY A 1 92 ? 2.904 36 14.125 1 45.25 92 GLY A N 1
ATOM 717 C CA . GLY A 1 92 ? 3.801 37.156 14.109 1 45.25 92 GLY A CA 1
ATOM 718 C C . GLY A 1 92 ? 3.072 38.469 14.172 1 45.25 92 GLY A C 1
ATOM 719 O O . GLY A 1 92 ? 2.717 39.031 13.141 1 45.25 92 GLY A O 1
ATOM 720 N N . ARG A 1 93 ? 1.911 38.594 14.836 1 44.75 93 ARG A N 1
ATOM 721 C CA . ARG A 1 93 ? 1.367 39.938 14.875 1 44.75 93 ARG A CA 1
ATOM 722 C C . ARG A 1 93 ? 2.463 40.969 15.172 1 44.75 93 ARG A C 1
ATOM 724 O O . ARG A 1 93 ? 3.471 40.625 15.797 1 44.75 93 ARG A O 1
ATOM 731 N N . ALA A 1 94 ? 2.066 42.219 14.984 1 46.12 94 ALA A N 1
ATOM 732 C CA . ALA A 1 94 ? 2.125 43.688 14.844 1 46.12 94 ALA A CA 1
ATOM 733 C C . ALA A 1 94 ? 2.791 44.312 16.062 1 46.12 94 ALA A C 1
ATOM 735 O O . ALA A 1 94 ? 2.143 44.562 17.078 1 46.12 94 ALA A O 1
ATOM 736 N N . THR A 1 95 ? 3.842 43.625 16.672 1 41.56 95 THR A N 1
ATOM 737 C CA . THR A 1 95 ? 4.387 44.625 17.578 1 41.56 95 THR A CA 1
ATOM 738 C C . THR A 1 95 ? 4.801 45.875 16.812 1 41.56 95 THR A C 1
ATOM 740 O O . THR A 1 95 ? 5.816 45.875 16.109 1 41.56 95 THR A O 1
ATOM 743 N N . GLU A 1 96 ? 3.955 46.344 15.883 1 38.03 96 GLU A N 1
ATOM 744 C CA . GLU A 1 96 ? 4.285 47.719 15.531 1 38.03 96 GLU A CA 1
ATOM 745 C C . GLU A 1 96 ? 4.484 48.594 16.781 1 38.03 96 GLU A C 1
ATOM 747 O O . GLU A 1 96 ? 3.582 48.688 17.609 1 38.03 96 GLU A O 1
ATOM 752 N N . THR A 1 97 ? 5.688 48.469 17.297 1 37.09 97 THR A N 1
ATOM 753 C CA . THR A 1 97 ? 6.18 49.531 18.156 1 37.09 97 THR A CA 1
ATOM 754 C C . THR A 1 97 ? 5.855 50.906 17.547 1 37.09 97 THR A C 1
ATOM 756 O O . THR A 1 97 ? 6.316 51.219 16.453 1 37.09 97 THR A O 1
ATOM 759 N N . HIS A 1 98 ? 4.602 51.562 17.516 1 30.36 98 HIS A N 1
ATOM 760 C CA . HIS A 1 98 ? 4.676 53 17.656 1 30.36 98 HIS A CA 1
ATOM 761 C C . HIS A 1 98 ? 5.324 53.406 18.984 1 30.36 98 HIS A C 1
AT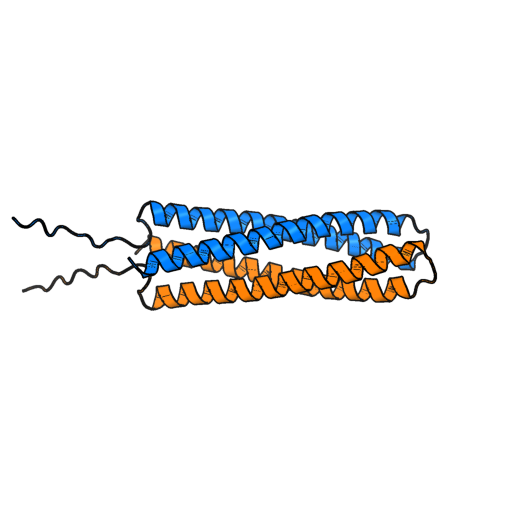OM 763 O O . HIS A 1 98 ? 5.059 52.781 20.016 1 30.36 98 HIS A O 1
ATOM 769 N N . MET B 1 1 ? -8.766 28.797 12.281 1 45.28 1 MET B N 1
ATOM 770 C CA . MET B 1 1 ? -9.438 27.594 12.727 1 45.28 1 MET B CA 1
ATOM 771 C C . MET B 1 1 ? -9.758 26.672 11.547 1 45.28 1 MET B C 1
ATOM 773 O O . MET B 1 1 ? -9.641 25.453 11.648 1 45.28 1 MET B O 1
ATOM 777 N N . GLU B 1 2 ? -10.234 27.266 10.266 1 54.19 2 GLU B N 1
ATOM 778 C CA . GLU B 1 2 ? -10.758 26.547 9.102 1 54.19 2 GLU B CA 1
ATOM 779 C C . GLU B 1 2 ? -9.688 25.656 8.484 1 54.19 2 GLU B C 1
ATOM 781 O O . GLU B 1 2 ? -9.961 24.516 8.102 1 54.19 2 GLU B O 1
ATOM 786 N N . ASN B 1 3 ? -8.438 25.984 8.828 1 80.44 3 ASN B N 1
ATOM 787 C CA . ASN B 1 3 ? -7.387 25.312 8.078 1 80.44 3 ASN B CA 1
ATOM 788 C C . ASN B 1 3 ? -6.871 24.078 8.82 1 80.44 3 ASN B C 1
ATOM 790 O O . ASN B 1 3 ? -6.559 23.062 8.203 1 80.44 3 ASN B O 1
ATOM 794 N N . ILE B 1 4 ? -7.297 24.109 10.117 1 84.5 4 ILE B N 1
ATOM 795 C CA . ILE B 1 4 ? -6.863 22.953 10.898 1 84.5 4 ILE B CA 1
ATOM 796 C C . ILE B 1 4 ? -7.871 21.812 10.734 1 84.5 4 ILE B C 1
ATOM 798 O O . ILE B 1 4 ? -7.492 20.641 10.703 1 84.5 4 ILE B O 1
ATOM 802 N N . GLN B 1 5 ? -9.125 22.266 10.695 1 88.88 5 GLN B N 1
ATOM 803 C CA . GLN B 1 5 ? -10.164 21.266 10.492 1 88.88 5 GLN B CA 1
ATOM 804 C C . GLN B 1 5 ? -9.992 20.547 9.156 1 88.88 5 GLN B C 1
ATOM 806 O O . GLN B 1 5 ? -10.188 19.328 9.062 1 88.88 5 GLN B O 1
ATOM 811 N N . GLU B 1 6 ? -9.625 21.281 8.18 1 91.81 6 GLU B N 1
ATOM 812 C CA . GLU B 1 6 ? -9.367 20.688 6.871 1 91.81 6 GLU B CA 1
ATOM 813 C C . GLU B 1 6 ? -8.188 19.719 6.922 1 91.81 6 GLU B C 1
ATOM 815 O O . GLU B 1 6 ? -8.219 18.656 6.289 1 91.81 6 GLU B O 1
ATOM 820 N N . LEU B 1 7 ? -7.203 20.125 7.641 1 93.12 7 LEU B N 1
ATOM 821 C CA . LEU B 1 7 ? -6.055 19.25 7.824 1 93.12 7 LEU B CA 1
ATOM 822 C C . LEU B 1 7 ? -6.473 17.953 8.508 1 93.12 7 LEU B C 1
ATOM 824 O O . LEU B 1 7 ? -6.109 16.859 8.047 1 93.12 7 LEU B O 1
ATOM 828 N N . LYS B 1 8 ? -7.25 18.031 9.5 1 93.94 8 LYS B N 1
ATOM 829 C CA . LYS B 1 8 ? -7.699 16.844 10.234 1 93.94 8 LYS B CA 1
ATOM 830 C C . LYS B 1 8 ? -8.516 15.922 9.336 1 93.94 8 LYS B C 1
ATOM 832 O O . LYS B 1 8 ? -8.375 14.695 9.391 1 93.94 8 LYS B O 1
ATOM 837 N N . ASN B 1 9 ? -9.383 16.5 8.562 1 95.44 9 ASN B N 1
ATOM 838 C CA . ASN B 1 9 ? -10.188 15.711 7.637 1 95.44 9 ASN B CA 1
ATOM 839 C C . ASN B 1 9 ? -9.32 14.969 6.625 1 95.44 9 ASN B C 1
ATOM 841 O O . ASN B 1 9 ? -9.57 13.797 6.332 1 95.44 9 ASN B O 1
ATOM 845 N N . THR B 1 10 ? -8.383 15.648 6.109 1 97.06 10 THR B N 1
ATOM 846 C CA . THR B 1 10 ? -7.496 15.031 5.129 1 97.06 10 THR B CA 1
ATOM 847 C C . THR B 1 10 ? -6.691 13.898 5.766 1 97.06 10 THR B C 1
ATOM 849 O O . THR B 1 10 ? -6.539 12.828 5.168 1 97.06 10 THR B O 1
ATOM 852 N N . LEU B 1 11 ? -6.176 14.109 6.914 1 97.31 11 LEU B N 1
ATOM 853 C CA . LEU B 1 11 ? -5.422 13.078 7.613 1 97.31 11 LEU B CA 1
ATOM 854 C C . LEU B 1 11 ? -6.297 11.859 7.887 1 97.31 11 LEU B C 1
ATOM 856 O O . LEU B 1 11 ? -5.828 10.719 7.809 1 97.31 11 LEU B O 1
ATOM 860 N N . SER B 1 12 ? -7.551 12.141 8.25 1 97.75 12 SER B N 1
ATOM 861 C CA . SER B 1 12 ? -8.477 11.031 8.469 1 97.75 12 SER B CA 1
ATOM 862 C C . SER B 1 12 ? -8.672 10.219 7.191 1 97.75 12 SER B C 1
ATOM 864 O O . SER B 1 12 ? -8.727 8.984 7.238 1 97.75 12 SER B O 1
ATOM 866 N N . TYR B 1 13 ? -8.844 10.93 6.148 1 98.25 13 TYR B N 1
ATOM 867 C CA . TYR B 1 13 ? -8.953 10.258 4.855 1 98.25 13 TYR B CA 1
ATOM 868 C C . TYR B 1 13 ? -7.719 9.406 4.582 1 98.25 13 TYR B C 1
ATOM 870 O O . TYR B 1 13 ? -7.84 8.227 4.23 1 98.25 13 TYR B O 1
ATOM 878 N N . ILE B 1 14 ? -6.539 9.93 4.688 1 98.56 14 ILE B N 1
ATOM 879 C CA . ILE B 1 14 ? -5.297 9.211 4.426 1 98.56 14 ILE B CA 1
ATOM 880 C C . ILE B 1 14 ? -5.207 7.984 5.328 1 98.56 14 ILE B C 1
ATOM 882 O O . ILE B 1 14 ? -4.816 6.902 4.879 1 98.56 14 ILE B O 1
ATOM 886 N N . HIS B 1 15 ? -5.543 8.195 6.547 1 98.56 15 HIS B N 1
ATOM 887 C CA . HIS B 1 15 ? -5.523 7.086 7.492 1 98.56 15 HIS B CA 1
ATOM 888 C C . HIS B 1 15 ? -6.406 5.938 7.02 1 98.56 15 HIS B C 1
ATOM 890 O O . HIS B 1 15 ? -5.996 4.777 7.055 1 98.56 15 HIS B O 1
ATOM 896 N N . SER B 1 16 ? -7.621 6.234 6.594 1 98.5 16 SER B N 1
ATOM 897 C CA . SER B 1 16 ? -8.555 5.223 6.113 1 98.5 16 SER B CA 1
ATOM 898 C C . SER B 1 16 ? -8 4.492 4.898 1 98.5 16 SER B C 1
ATOM 900 O O . SER B 1 16 ? -8.117 3.268 4.801 1 98.5 16 SER B O 1
ATOM 902 N N . GLU B 1 17 ? -7.484 5.238 4.012 1 98.69 17 GLU B N 1
ATOM 903 C CA . GLU B 1 17 ? -6.91 4.625 2.816 1 98.69 17 GLU B CA 1
ATOM 904 C C . GLU B 1 17 ? -5.734 3.719 3.172 1 98.69 17 GLU B C 1
ATOM 906 O O . GLU B 1 17 ? -5.586 2.635 2.604 1 98.69 17 GLU B O 1
ATOM 911 N N . ILE B 1 18 ? -4.891 4.148 4.039 1 98.88 18 ILE B N 1
ATOM 912 C CA . ILE B 1 18 ? -3.742 3.363 4.477 1 98.88 18 ILE B CA 1
ATOM 913 C C . ILE B 1 18 ? -4.223 2.057 5.105 1 98.88 18 ILE B C 1
ATOM 915 O O . ILE B 1 18 ? -3.656 0.992 4.848 1 98.88 18 ILE B O 1
ATOM 919 N N . ASN B 1 19 ? -5.242 2.137 5.91 1 98.62 19 ASN B N 1
ATOM 920 C CA . ASN B 1 19 ? -5.801 0.934 6.52 1 98.62 19 ASN B CA 1
ATOM 921 C C . ASN B 1 19 ? -6.32 -0.038 5.465 1 98.62 19 ASN B C 1
ATOM 923 O O . ASN B 1 19 ? -6.152 -1.252 5.594 1 98.62 19 ASN B O 1
ATOM 927 N N . ARG B 1 20 ? -6.992 0.454 4.512 1 98.69 20 ARG B N 1
ATOM 928 C CA . ARG B 1 20 ? -7.484 -0.387 3.424 1 98.69 20 ARG B CA 1
ATOM 929 C C . ARG B 1 20 ? -6.332 -1.076 2.701 1 98.69 20 ARG B C 1
ATOM 931 O O . ARG B 1 20 ? -6.391 -2.277 2.43 1 98.69 20 ARG B O 1
ATOM 938 N N . ILE B 1 21 ? -5.266 -0.303 2.369 1 98.94 21 ILE B N 1
ATOM 939 C CA . ILE B 1 21 ? -4.102 -0.878 1.703 1 98.94 21 ILE B CA 1
ATOM 940 C C . ILE B 1 21 ? -3.486 -1.963 2.586 1 98.94 21 ILE B C 1
ATOM 942 O O . ILE B 1 21 ? -3.098 -3.025 2.094 1 98.94 21 ILE B O 1
ATOM 946 N N . GLU B 1 22 ? -3.33 -1.653 3.869 1 98.94 22 GLU B N 1
ATOM 947 C CA . GLU B 1 22 ? -2.795 -2.627 4.816 1 98.94 22 GLU B CA 1
ATOM 948 C C . GLU B 1 22 ? -3.566 -3.943 4.75 1 98.94 22 GLU B C 1
ATOM 950 O O . GLU B 1 22 ? -2.967 -5.016 4.672 1 98.94 22 GLU B O 1
ATOM 955 N N . THR B 1 23 ? -4.863 -3.824 4.773 1 98.81 23 THR B N 1
ATOM 956 C CA . THR B 1 23 ? -5.734 -4.996 4.742 1 98.81 23 THR B CA 1
ATOM 957 C C . THR B 1 23 ? -5.555 -5.77 3.439 1 98.81 23 THR B C 1
ATOM 959 O O . THR B 1 23 ? -5.414 -6.992 3.453 1 98.81 23 THR B O 1
ATOM 962 N N . MET B 1 24 ? -5.59 -5.059 2.348 1 98.88 24 MET B N 1
ATOM 963 C CA . MET B 1 24 ? -5.402 -5.695 1.045 1 98.88 24 MET B CA 1
ATOM 964 C C . MET B 1 24 ? -4.059 -6.41 0.976 1 98.88 24 MET B C 1
ATOM 966 O O . MET B 1 24 ? -3.98 -7.547 0.505 1 98.88 24 MET B O 1
ATOM 970 N N . ALA B 1 25 ? -2.99 -5.703 1.409 1 98.94 25 ALA B N 1
ATOM 971 C CA . ALA B 1 25 ? -1.651 -6.285 1.388 1 98.94 25 ALA B CA 1
ATOM 972 C C . ALA B 1 25 ? -1.593 -7.555 2.232 1 98.94 25 ALA B C 1
ATOM 974 O O . ALA B 1 25 ? -0.99 -8.547 1.824 1 98.94 25 ALA B O 1
ATOM 975 N N . GLY B 1 26 ? -2.201 -7.508 3.426 1 98.88 26 GLY B N 1
ATOM 976 C CA . GLY B 1 26 ? -2.238 -8.688 4.281 1 98.88 26 GLY B CA 1
ATOM 977 C C . GLY B 1 26 ? -2.945 -9.867 3.645 1 98.88 26 GLY B C 1
ATOM 978 O O . GLY B 1 26 ? -2.447 -10.992 3.691 1 98.88 26 GLY B O 1
ATOM 979 N N . THR B 1 27 ? -4.098 -9.602 3.076 1 98.81 27 THR B N 1
ATOM 980 C CA . THR B 1 27 ? -4.871 -10.641 2.402 1 98.81 27 THR B CA 1
ATOM 981 C C . THR B 1 27 ? -4.074 -11.242 1.252 1 98.81 27 THR B C 1
ATOM 983 O O . THR B 1 27 ? -3.963 -12.469 1.145 1 98.81 27 THR B O 1
ATOM 986 N N . LEU B 1 28 ? -3.473 -10.406 0.416 1 98.94 28 LEU B N 1
ATOM 987 C CA . LEU B 1 28 ? -2.711 -10.883 -0.735 1 98.94 28 LEU B CA 1
ATOM 988 C C . LEU B 1 28 ? -1.478 -11.664 -0.288 1 98.94 28 LEU B C 1
ATOM 990 O O . LEU B 1 28 ? -1.098 -12.648 -0.924 1 98.94 28 LEU B O 1
ATOM 994 N N . SER B 1 29 ? -0.817 -11.172 0.739 1 98.94 29 SER B N 1
ATOM 995 C CA . SER B 1 29 ? 0.342 -11.891 1.266 1 98.94 29 SER B CA 1
ATOM 996 C C . SER B 1 29 ? -0.006 -13.336 1.604 1 98.94 29 SER B C 1
ATOM 998 O O . SER B 1 29 ? 0.757 -14.25 1.291 1 98.94 29 SER B O 1
ATOM 1000 N N . THR B 1 30 ? -1.126 -13.562 2.24 1 98.75 30 THR B N 1
ATOM 1001 C CA . THR B 1 30 ? -1.58 -14.906 2.607 1 98.75 30 THR B CA 1
ATOM 1002 C C . THR B 1 30 ? -1.845 -15.742 1.363 1 98.75 30 THR B C 1
ATOM 1004 O O . THR B 1 30 ? -1.428 -16.906 1.29 1 98.75 30 THR B O 1
ATOM 1007 N N . ILE B 1 31 ? -2.488 -15.172 0.407 1 98.75 31 ILE B N 1
ATOM 1008 C CA . ILE B 1 31 ? -2.816 -15.859 -0.838 1 98.75 31 ILE B CA 1
ATOM 1009 C C . ILE B 1 31 ? -1.533 -16.281 -1.549 1 98.75 31 ILE B C 1
ATOM 1011 O O . ILE B 1 31 ? -1.413 -17.422 -2.004 1 98.75 31 ILE B O 1
ATOM 1015 N N . GLU B 1 32 ? -0.606 -15.336 -1.602 1 98.81 32 GLU B N 1
ATOM 1016 C CA . GLU B 1 32 ? 0.654 -15.633 -2.277 1 98.81 32 GLU B CA 1
ATOM 1017 C C . GLU B 1 32 ? 1.421 -16.734 -1.556 1 98.81 32 GLU B C 1
ATOM 1019 O O . GLU B 1 32 ? 2.096 -17.547 -2.191 1 98.81 32 GLU B O 1
ATOM 1024 N N . ARG B 1 33 ? 1.395 -16.781 -0.296 1 98.44 33 ARG B N 1
ATOM 1025 C CA . ARG B 1 33 ? 2.014 -17.859 0.456 1 98.44 33 ARG B CA 1
ATOM 1026 C C . ARG B 1 33 ? 1.366 -19.203 0.117 1 98.44 33 ARG B C 1
ATOM 1028 O O . ARG B 1 33 ? 2.057 -20.219 -0.023 1 98.44 33 ARG B O 1
ATOM 1035 N N . GLU B 1 34 ? 0.078 -19.234 0.05 1 97.56 34 GLU B N 1
ATOM 1036 C CA . GLU B 1 34 ? -0.635 -20.438 -0.332 1 97.56 34 GLU B CA 1
ATOM 1037 C C . GLU B 1 34 ? -0.246 -20.891 -1.738 1 97.56 34 GLU B C 1
ATOM 1039 O O . GLU B 1 34 ? -0.066 -22.094 -1.987 1 97.56 34 GLU B O 1
ATOM 1044 N N . HIS B 1 35 ? -0.126 -19.922 -2.607 1 97.44 35 HIS B N 1
ATOM 1045 C CA . HIS B 1 35 ? 0.29 -20.25 -3.967 1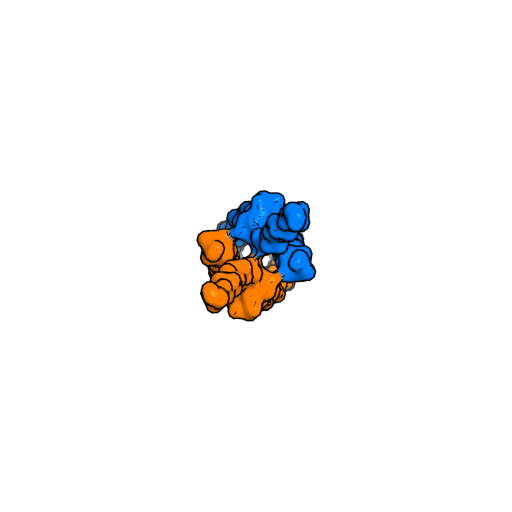 97.44 35 HIS B CA 1
ATOM 1046 C C . HIS B 1 35 ? 1.68 -20.875 -3.98 1 97.44 35 HIS B C 1
ATOM 1048 O O . HIS B 1 35 ? 1.926 -21.828 -4.719 1 97.44 35 HIS B O 1
ATOM 1054 N N . TYR B 1 36 ? 2.586 -20.266 -3.256 1 97.5 36 TYR B N 1
ATOM 1055 C CA . TYR B 1 36 ? 3.924 -20.828 -3.143 1 97.5 36 TYR B CA 1
ATOM 1056 C C . TYR B 1 36 ? 3.857 -22.312 -2.773 1 97.5 36 TYR B C 1
ATOM 1058 O O . TYR B 1 36 ? 4.469 -23.156 -3.439 1 97.5 36 TYR B O 1
ATOM 1066 N N . LYS B 1 37 ? 3.045 -22.672 -1.762 1 95.69 37 LYS B N 1
ATOM 1067 C CA . LYS B 1 37 ? 2.916 -24.047 -1.28 1 95.69 37 LYS B CA 1
ATOM 1068 C C . LYS B 1 37 ? 2.309 -24.953 -2.35 1 95.69 37 LYS B C 1
ATOM 1070 O O . LYS B 1 37 ? 2.822 -26.047 -2.617 1 95.69 37 LYS B O 1
ATOM 1075 N N . LYS B 1 38 ? 1.246 -24.547 -3.008 1 93.88 38 LYS B N 1
ATOM 1076 C CA . LYS B 1 38 ? 0.559 -25.344 -4.02 1 93.88 38 LYS B CA 1
ATOM 1077 C C . LYS B 1 38 ? 1.468 -25.609 -5.219 1 93.88 38 LYS B C 1
ATOM 1079 O O . LYS B 1 38 ? 1.54 -26.734 -5.707 1 93.88 38 LYS B O 1
ATOM 1084 N N . LEU B 1 39 ? 2.166 -24.578 -5.633 1 94.88 39 LEU B N 1
ATOM 1085 C CA . LEU B 1 39 ? 2.986 -24.688 -6.832 1 94.88 39 LEU B CA 1
ATOM 1086 C C . LEU B 1 39 ? 4.23 -25.531 -6.566 1 94.88 39 LEU B C 1
ATOM 1088 O O . LEU B 1 39 ? 4.723 -26.219 -7.461 1 94.88 39 LEU B O 1
ATOM 1092 N N . THR B 1 40 ? 4.746 -25.469 -5.379 1 92.69 40 THR B N 1
ATOM 1093 C CA . THR B 1 40 ? 5.918 -26.266 -5.031 1 92.69 40 THR B CA 1
ATOM 1094 C C . THR B 1 40 ? 5.57 -27.75 -4.98 1 92.69 40 THR B C 1
ATOM 1096 O O . THR B 1 40 ? 6.445 -28.594 -5.133 1 92.69 40 THR B O 1
ATOM 1099 N N . ASN B 1 41 ? 4.289 -27.984 -4.824 1 88.56 41 ASN B N 1
ATOM 1100 C CA . ASN B 1 41 ? 3.832 -29.375 -4.762 1 88.56 41 ASN B CA 1
ATOM 1101 C C . ASN B 1 41 ? 3.57 -29.938 -6.152 1 88.56 41 ASN B C 1
ATOM 1103 O O . ASN B 1 41 ? 3.33 -31.141 -6.301 1 88.56 41 ASN B O 1
ATOM 1107 N N . PHE B 1 42 ? 3.645 -29.047 -7.086 1 82.94 42 PHE B N 1
ATOM 1108 C CA . PHE B 1 42 ? 3.449 -29.5 -8.461 1 82.94 42 PHE B CA 1
ATOM 1109 C C . PHE B 1 42 ? 4.762 -30 -9.055 1 82.94 42 PHE B C 1
ATOM 1111 O O . PHE B 1 42 ? 5.832 -29.484 -8.734 1 82.94 42 PHE B O 1
ATOM 1118 N N . ASP B 1 43 ? 5.113 -31.156 -9.172 1 72.25 43 ASP B N 1
ATOM 1119 C CA . ASP B 1 43 ? 6.312 -31.781 -9.727 1 72.25 43 ASP B CA 1
ATOM 1120 C C . ASP B 1 43 ? 6.555 -31.312 -11.156 1 72.25 43 ASP B C 1
ATOM 1122 O O . ASP B 1 43 ? 6.543 -32.125 -12.086 1 72.25 43 ASP B O 1
ATOM 1126 N N . HIS B 1 44 ? 6.66 -29.938 -11.469 1 80.12 44 HIS B N 1
ATOM 1127 C CA . HIS B 1 44 ? 6.977 -29.359 -12.773 1 80.12 44 HIS B CA 1
ATOM 1128 C C . HIS B 1 44 ? 7.961 -28.203 -12.648 1 80.12 44 HIS B C 1
ATOM 1130 O O . HIS B 1 44 ? 7.711 -27.25 -11.914 1 80.12 44 HIS B O 1
ATOM 1136 N N . THR B 1 45 ? 8.938 -28.281 -13.375 1 80.06 45 THR B N 1
ATOM 1137 C CA . THR B 1 45 ? 10.062 -27.344 -13.266 1 80.06 45 THR B CA 1
ATOM 1138 C C . THR B 1 45 ? 9.617 -25.922 -13.562 1 80.06 45 THR B C 1
ATOM 1140 O O . THR B 1 45 ? 10.055 -24.984 -12.898 1 80.06 45 THR B O 1
ATOM 1143 N N . GLU B 1 46 ? 8.719 -25.766 -14.477 1 79.81 46 GLU B N 1
ATOM 1144 C CA . GLU B 1 46 ? 8.289 -24.438 -14.898 1 79.81 46 GLU B CA 1
ATOM 1145 C C . GLU B 1 46 ? 7.523 -23.734 -13.781 1 79.81 46 GLU B C 1
ATOM 1147 O O . GLU B 1 46 ? 7.496 -22.5 -13.727 1 79.81 46 GLU B O 1
ATOM 1152 N N . LEU B 1 47 ? 6.977 -24.531 -12.883 1 92.44 47 LEU B N 1
ATOM 1153 C CA . LEU B 1 47 ? 6.164 -23.969 -11.82 1 92.44 47 LEU B CA 1
ATOM 1154 C C . LEU B 1 47 ? 7.027 -23.562 -10.625 1 92.44 47 LEU B C 1
ATOM 1156 O O . LEU B 1 47 ? 6.598 -22.781 -9.773 1 92.44 47 LEU B O 1
ATOM 1160 N N . VAL B 1 48 ? 8.203 -24.094 -10.672 1 92.69 48 VAL B N 1
ATOM 1161 C CA . VAL B 1 48 ? 9.117 -23.797 -9.562 1 92.69 48 VAL B CA 1
ATOM 1162 C C . VAL B 1 48 ? 9.477 -22.312 -9.578 1 92.69 48 VAL B C 1
ATOM 1164 O O . VAL B 1 48 ? 9.531 -21.672 -8.523 1 92.69 48 VAL B O 1
ATOM 1167 N N . ASP B 1 49 ? 9.75 -21.688 -10.742 1 94 49 ASP B N 1
ATOM 1168 C CA . ASP B 1 49 ? 10.078 -20.266 -10.852 1 94 49 ASP B CA 1
ATOM 1169 C C . ASP B 1 49 ? 8.938 -19.391 -10.328 1 94 49 ASP B C 1
ATOM 1171 O O . ASP B 1 49 ? 9.172 -18.422 -9.602 1 94 49 ASP B O 1
ATOM 1175 N N . ILE B 1 50 ? 7.758 -19.781 -10.695 1 96.5 50 ILE B N 1
ATOM 1176 C CA . ILE B 1 50 ? 6.594 -19.031 -10.242 1 96.5 50 ILE B CA 1
ATOM 1177 C C . ILE B 1 50 ? 6.465 -19.141 -8.727 1 96.5 50 ILE B C 1
ATOM 1179 O O . ILE B 1 50 ? 6.164 -18.156 -8.039 1 96.5 50 ILE B O 1
ATOM 1183 N N . ALA B 1 51 ? 6.715 -20.344 -8.227 1 97.06 51 ALA B N 1
ATOM 1184 C CA . ALA B 1 51 ? 6.625 -20.578 -6.789 1 97.06 51 ALA B CA 1
ATOM 1185 C C . ALA B 1 51 ? 7.57 -19.641 -6.031 1 97.06 51 ALA B C 1
ATOM 1187 O O . ALA B 1 51 ? 7.191 -19.062 -5.016 1 97.06 51 ALA B O 1
ATOM 1188 N N . VAL B 1 52 ? 8.758 -19.516 -6.535 1 97.06 52 VAL B N 1
ATOM 1189 C CA . VAL B 1 52 ? 9.75 -18.672 -5.895 1 97.06 52 VAL B CA 1
ATOM 1190 C C . VAL B 1 52 ? 9.289 -17.219 -5.941 1 97.06 52 VAL B C 1
ATOM 1192 O O . VAL B 1 52 ? 9.414 -16.484 -4.957 1 97.06 52 VAL B O 1
ATOM 1195 N N . GLU B 1 53 ? 8.766 -16.797 -7.027 1 97.94 53 GLU B N 1
ATOM 1196 C CA . GLU B 1 53 ? 8.258 -15.438 -7.164 1 97.94 53 GLU B CA 1
ATOM 1197 C C . GLU B 1 53 ? 7.074 -15.188 -6.234 1 97.94 53 GLU B C 1
ATOM 1199 O O . GLU B 1 53 ? 6.93 -14.094 -5.688 1 97.94 53 GLU B O 1
ATOM 1204 N N . GLU B 1 54 ? 6.238 -16.172 -6.086 1 98.69 54 GLU B N 1
ATOM 1205 C CA . GLU B 1 54 ? 5.121 -16.031 -5.156 1 98.69 54 GLU B CA 1
ATOM 1206 C C . GLU B 1 54 ? 5.613 -15.828 -3.725 1 98.69 54 GLU B C 1
ATOM 1208 O O . GLU B 1 54 ? 5.043 -15.039 -2.973 1 98.69 54 GLU B O 1
ATOM 1213 N N . GLN B 1 55 ? 6.621 -16.656 -3.41 1 98.31 55 GLN B N 1
ATOM 1214 C CA . GLN B 1 55 ? 7.203 -16.469 -2.084 1 98.31 55 GLN B CA 1
ATOM 1215 C C . GLN B 1 55 ? 7.723 -15.047 -1.905 1 98.31 55 GLN B C 1
ATOM 1217 O O . GLN B 1 55 ? 7.512 -14.43 -0.86 1 98.31 55 GLN B O 1
ATOM 1222 N N . ASN B 1 56 ? 8.422 -14.578 -2.869 1 98.75 56 ASN B N 1
ATOM 1223 C CA . ASN B 1 56 ? 8.93 -13.211 -2.84 1 98.75 56 ASN B CA 1
ATOM 1224 C C . ASN B 1 56 ? 7.789 -12.195 -2.738 1 98.75 56 ASN B C 1
ATOM 1226 O O . ASN B 1 56 ? 7.891 -11.219 -1.994 1 98.75 56 ASN B O 1
ATOM 1230 N N . ALA B 1 57 ? 6.746 -12.375 -3.514 1 98.88 57 ALA B N 1
ATOM 1231 C CA . ALA B 1 57 ? 5.59 -11.484 -3.457 1 98.88 57 ALA B CA 1
ATOM 1232 C C . ALA B 1 57 ? 4.984 -11.461 -2.057 1 98.88 57 ALA B C 1
ATOM 1234 O O . ALA B 1 57 ? 4.633 -10.398 -1.541 1 98.88 57 ALA B O 1
ATOM 1235 N N . ALA B 1 58 ? 4.879 -12.633 -1.423 1 98.88 58 ALA B N 1
ATOM 1236 C CA . ALA B 1 58 ? 4.344 -12.703 -0.065 1 98.88 58 ALA B CA 1
ATOM 1237 C C . ALA B 1 58 ? 5.168 -11.844 0.893 1 98.88 58 ALA B C 1
ATOM 1239 O O . ALA B 1 58 ? 4.609 -11.125 1.723 1 98.88 58 ALA B O 1
ATOM 1240 N N . ARG B 1 59 ? 6.422 -11.938 0.708 1 98.75 59 ARG B N 1
ATOM 1241 C CA . ARG B 1 59 ? 7.324 -11.172 1.562 1 98.75 59 ARG B CA 1
ATOM 1242 C C . ARG B 1 59 ? 7.168 -9.672 1.32 1 98.75 59 ARG B C 1
ATOM 1244 O O . ARG B 1 59 ? 7.094 -8.891 2.27 1 98.75 59 ARG B O 1
ATOM 1251 N N . GLN B 1 60 ? 7.145 -9.273 0.065 1 98.88 60 GLN B N 1
ATOM 1252 C CA . GLN B 1 60 ? 7.008 -7.859 -0.271 1 98.88 60 GLN B CA 1
ATOM 1253 C C . GLN B 1 60 ? 5.676 -7.305 0.229 1 98.88 60 GLN B C 1
ATOM 1255 O O . GLN B 1 60 ? 5.621 -6.191 0.755 1 98.88 60 GLN B O 1
ATOM 1260 N N . LEU B 1 61 ? 4.641 -8.094 0.091 1 98.94 61 LEU B N 1
ATOM 1261 C CA . LEU B 1 61 ? 3.332 -7.688 0.589 1 98.94 61 LEU B CA 1
ATOM 1262 C C . LEU B 1 61 ? 3.342 -7.562 2.109 1 98.94 61 LEU B C 1
ATOM 1264 O O . LEU B 1 61 ? 2.713 -6.66 2.666 1 98.94 61 LEU B O 1
ATOM 1268 N N . GLY B 1 62 ? 4.023 -8.445 2.76 1 98.88 62 GLY B N 1
ATOM 1269 C CA . GLY B 1 62 ? 4.223 -8.305 4.191 1 98.88 62 GLY B CA 1
ATOM 1270 C C . GLY B 1 62 ? 4.91 -7.004 4.574 1 98.88 62 GLY B C 1
ATOM 1271 O O . GLY B 1 62 ? 4.516 -6.348 5.543 1 98.88 62 GLY B O 1
ATOM 1272 N N . THR B 1 63 ? 5.898 -6.695 3.836 1 98.88 63 THR B N 1
ATOM 1273 C CA . THR B 1 63 ? 6.609 -5.438 4.059 1 98.88 63 THR B CA 1
ATOM 1274 C C . THR B 1 63 ? 5.672 -4.25 3.877 1 98.88 63 THR B C 1
ATOM 1276 O O . THR B 1 63 ? 5.684 -3.314 4.684 1 98.88 63 THR B O 1
ATOM 1279 N N . MET B 1 64 ? 4.883 -4.25 2.828 1 98.88 64 MET B N 1
ATOM 1280 C CA . MET B 1 64 ? 3.906 -3.189 2.6 1 98.88 64 MET B CA 1
ATOM 1281 C C . MET B 1 64 ? 2.971 -3.043 3.797 1 98.88 64 MET B C 1
ATOM 1283 O O . MET B 1 64 ? 2.658 -1.926 4.211 1 98.88 64 MET B O 1
ATOM 1287 N N . LYS B 1 65 ? 2.525 -4.137 4.309 1 98.88 65 LYS B N 1
ATOM 1288 C CA . LYS B 1 65 ? 1.65 -4.121 5.48 1 98.88 65 LYS B CA 1
ATOM 1289 C C . LYS B 1 65 ? 2.311 -3.398 6.648 1 98.88 65 LYS B C 1
ATOM 1291 O O . LYS B 1 65 ? 1.683 -2.561 7.301 1 98.88 65 LYS B O 1
ATOM 1296 N N . HIS B 1 66 ? 3.537 -3.758 6.895 1 98.62 66 HIS B N 1
ATOM 1297 C CA . HIS B 1 66 ? 4.27 -3.131 7.988 1 98.62 66 HIS B CA 1
ATOM 1298 C C . HIS B 1 66 ? 4.441 -1.634 7.75 1 98.62 66 HIS B C 1
ATOM 1300 O O . HIS B 1 66 ? 4.328 -0.835 8.68 1 98.62 66 HIS B O 1
ATOM 1306 N N . MET B 1 67 ? 4.773 -1.268 6.551 1 98.81 67 MET B N 1
ATOM 1307 C CA . MET B 1 67 ? 4.91 0.142 6.191 1 98.81 67 MET B CA 1
ATOM 1308 C C . MET B 1 67 ? 3.611 0.899 6.453 1 98.81 67 MET B C 1
ATOM 1310 O O . MET B 1 67 ? 3.635 2.02 6.965 1 98.81 67 MET B O 1
ATOM 1314 N N . CYS B 1 68 ? 2.533 0.287 6.059 1 98.88 68 CYS B N 1
ATOM 1315 C CA . CYS B 1 68 ? 1.233 0.906 6.293 1 98.88 68 CYS B CA 1
ATOM 1316 C C . CYS B 1 68 ? 0.987 1.106 7.781 1 98.88 68 CYS B C 1
ATOM 1318 O O . CYS B 1 68 ? 0.49 2.156 8.195 1 98.88 68 CYS B O 1
ATOM 1320 N N . LEU B 1 69 ? 1.329 0.1 8.617 1 98.75 69 LEU B N 1
ATOM 1321 C CA . LEU B 1 69 ? 1.172 0.216 10.07 1 98.75 69 LEU B CA 1
ATOM 1322 C C . LEU B 1 69 ? 2 1.375 10.609 1 98.75 69 LEU B C 1
ATOM 1324 O O . LEU B 1 69 ? 1.525 2.141 11.453 1 98.75 69 LEU B O 1
ATOM 1328 N N . ALA B 1 70 ? 3.188 1.505 10.117 1 98.69 70 ALA B N 1
ATOM 1329 C CA . ALA B 1 70 ? 4.066 2.594 10.531 1 98.69 70 ALA B CA 1
ATOM 1330 C C . ALA B 1 70 ? 3.49 3.949 10.133 1 98.69 70 ALA B C 1
ATOM 1332 O O . ALA B 1 70 ? 3.523 4.898 10.914 1 98.69 70 ALA B O 1
ATOM 1333 N N . ILE B 1 71 ? 2.988 4.07 8.945 1 98.81 71 ILE B N 1
ATOM 1334 C CA . ILE B 1 71 ? 2.385 5.305 8.453 1 98.81 71 ILE B CA 1
ATOM 1335 C C . ILE B 1 71 ? 1.182 5.668 9.32 1 98.81 71 ILE B C 1
ATOM 1337 O O . ILE B 1 71 ? 1.007 6.832 9.695 1 98.81 71 ILE B O 1
ATOM 1341 N N . ALA B 1 72 ? 0.338 4.668 9.586 1 98.56 72 ALA B N 1
ATOM 1342 C CA . ALA B 1 72 ? -0.83 4.895 10.438 1 98.56 72 ALA B CA 1
ATOM 1343 C C . ALA B 1 72 ? -0.423 5.465 11.789 1 98.56 72 ALA B C 1
ATOM 1345 O O . ALA B 1 72 ? -1.066 6.387 12.305 1 98.56 72 ALA B O 1
ATOM 1346 N N . GLN B 1 73 ? 0.605 4.961 12.367 1 98 73 GLN B N 1
ATOM 1347 C CA . GLN B 1 73 ? 1.106 5.449 13.648 1 98 73 GLN B CA 1
ATOM 1348 C C . GLN B 1 73 ? 1.562 6.902 13.539 1 98 73 GLN B C 1
ATOM 1350 O O . GLN B 1 73 ? 1.317 7.703 14.445 1 98 73 GLN B O 1
ATOM 1355 N N . LYS B 1 74 ? 2.254 7.215 12.477 1 98.06 74 LYS B N 1
ATOM 1356 C CA . LYS B 1 74 ? 2.691 8.586 12.258 1 98.06 74 LYS B CA 1
ATOM 1357 C C . LYS B 1 74 ? 1.496 9.531 12.141 1 98.06 74 LYS B C 1
ATOM 1359 O O . LYS B 1 74 ? 1.515 10.633 12.688 1 98.06 74 LYS B O 1
ATOM 1364 N N . ILE B 1 75 ? 0.512 9.141 11.414 1 97.81 75 ILE B N 1
ATOM 1365 C CA . ILE B 1 75 ? -0.693 9.953 11.258 1 97.81 75 ILE B CA 1
ATOM 1366 C C . ILE B 1 75 ? -1.348 10.164 12.625 1 97.81 75 ILE B C 1
ATOM 1368 O O . ILE B 1 75 ? -1.773 11.273 12.945 1 97.81 75 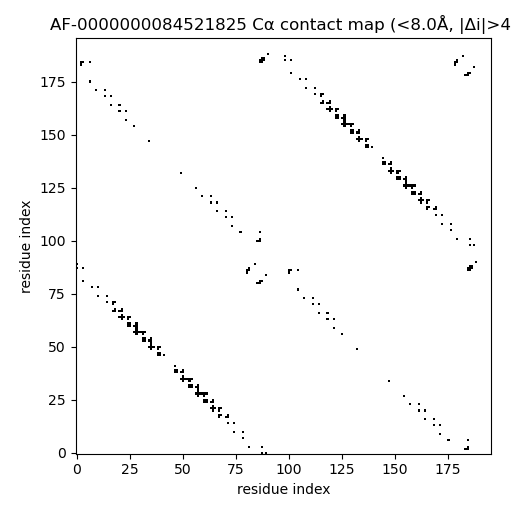ILE B O 1
ATOM 1372 N N . ASP B 1 76 ? -1.428 9.148 13.477 1 96.69 76 ASP B N 1
ATOM 1373 C CA . ASP B 1 76 ? -1.957 9.258 14.828 1 96.69 76 ASP B CA 1
ATOM 1374 C C . ASP B 1 76 ? -1.159 10.273 15.648 1 96.69 76 ASP B C 1
ATOM 1376 O O . ASP B 1 76 ? -1.731 11.039 16.422 1 96.69 76 ASP B O 1
ATOM 1380 N N . GLY B 1 77 ? 0.107 10.25 15.453 1 95.44 77 GLY B N 1
ATOM 1381 C CA . GLY B 1 77 ? 0.954 11.227 16.109 1 95.44 77 GLY B CA 1
ATOM 1382 C C . GLY B 1 77 ? 0.637 12.656 15.711 1 95.44 77 GLY B C 1
ATOM 1383 O O . GLY B 1 77 ? 0.588 13.547 16.562 1 95.44 77 GLY B O 1
ATOM 1384 N N . ILE B 1 78 ? 0.421 12.891 14.445 1 94.5 78 ILE B N 1
ATOM 1385 C CA . ILE B 1 78 ? 0.057 14.219 13.969 1 94.5 78 ILE B CA 1
ATOM 1386 C C . ILE B 1 78 ? -1.273 14.648 14.586 1 94.5 78 ILE B C 1
ATOM 1388 O O . ILE B 1 78 ? -1.412 15.773 15.062 1 94.5 78 ILE B O 1
ATOM 1392 N N . ASN B 1 79 ? -2.221 13.758 14.562 1 94 79 ASN B N 1
ATOM 1393 C CA . ASN B 1 79 ? -3.529 14.047 15.141 1 94 79 ASN B CA 1
ATOM 1394 C C . ASN B 1 79 ? -3.424 14.406 16.609 1 94 79 ASN B C 1
ATOM 1396 O O . ASN B 1 79 ? -4.078 15.344 17.078 1 94 79 ASN B O 1
ATOM 1400 N N . SER B 1 80 ? -2.652 13.695 17.312 1 93.44 80 SER B N 1
ATOM 1401 C CA . SER B 1 80 ? -2.445 13.984 18.734 1 93.44 80 SER B CA 1
ATOM 1402 C C . SER B 1 80 ? -1.83 15.359 18.938 1 93.44 80 SER B C 1
ATOM 1404 O O . SER B 1 80 ? -2.211 16.094 19.844 1 93.44 80 SER B O 1
ATOM 1406 N N . ALA B 1 81 ? -0.877 15.727 18.141 1 91.06 81 ALA B N 1
ATOM 1407 C CA . ALA B 1 81 ? -0.241 17.047 18.219 1 91.06 81 ALA B CA 1
ATOM 1408 C C . ALA B 1 81 ? -1.239 18.156 17.906 1 91.06 81 ALA B C 1
ATOM 1410 O O . ALA B 1 81 ? -1.197 19.219 18.516 1 91.06 81 ALA B O 1
ATOM 1411 N N . ILE B 1 82 ? -2.066 17.922 16.938 1 89.5 82 ILE B N 1
ATOM 1412 C CA . ILE B 1 82 ? -3.115 18.891 16.625 1 89.5 82 ILE B CA 1
ATOM 1413 C C . ILE B 1 82 ? -4.043 19.078 17.812 1 89.5 82 ILE B C 1
ATOM 1415 O O . ILE B 1 82 ? -4.348 20.203 18.203 1 89.5 82 ILE B O 1
ATOM 1419 N N . ASP B 1 83 ? -4.41 18.047 18.469 1 90.38 83 ASP B N 1
ATOM 1420 C CA . ASP B 1 83 ? -5.336 18.078 19.594 1 90.38 83 ASP B CA 1
ATOM 1421 C C . ASP B 1 83 ? -4.711 18.781 20.797 1 90.38 83 ASP B C 1
ATOM 1423 O O . ASP B 1 83 ? -5.41 19.438 21.578 1 90.38 83 ASP B O 1
ATOM 1427 N N . ARG B 1 84 ? -3.406 18.766 20.891 1 88.75 84 ARG B N 1
ATOM 1428 C CA . ARG B 1 84 ? -2.703 19.438 21.984 1 88.75 84 ARG B CA 1
ATOM 1429 C C . ARG B 1 84 ? -2.455 20.906 21.656 1 88.75 84 ARG B C 1
ATOM 1431 O O . ARG B 1 84 ? -1.935 21.656 22.469 1 88.75 84 ARG B O 1
ATOM 1438 N N . GLY B 1 85 ? -2.748 21.391 20.469 1 83.94 85 GLY B N 1
ATOM 1439 C CA . GLY B 1 85 ? -2.594 22.781 20.062 1 83.94 85 GLY B CA 1
ATOM 1440 C C . GLY B 1 85 ? -1.197 23.109 19.578 1 83.94 85 GLY B C 1
ATOM 1441 O O . GLY B 1 85 ? -0.84 24.281 19.438 1 83.94 85 GLY B O 1
ATOM 1442 N N . GLU B 1 86 ? -0.418 21.984 19.359 1 82.06 86 GLU B N 1
ATOM 1443 C CA . GLU B 1 86 ? 0.953 22.188 18.891 1 82.06 86 GLU B CA 1
ATOM 1444 C C . GLU B 1 86 ? 0.99 22.594 17.422 1 82.06 86 GLU B C 1
ATOM 1446 O O . GLU B 1 86 ? 1.936 23.234 16.984 1 82.06 86 GLU B O 1
ATOM 1451 N N . ILE B 1 87 ? 0.021 22.078 16.812 1 76.31 87 ILE B N 1
ATOM 1452 C CA . ILE B 1 87 ? -0.155 22.438 15.414 1 76.31 87 ILE B CA 1
ATOM 1453 C C . ILE B 1 87 ? -1.426 23.266 15.25 1 76.31 87 ILE B C 1
ATOM 1455 O O . ILE B 1 87 ? -2.51 22.844 15.664 1 76.31 87 ILE B O 1
ATOM 1459 N N . GLY B 1 88 ? -1.357 24.484 14.719 1 68.88 88 GLY B N 1
ATOM 1460 C CA . GLY B 1 88 ? -2.529 25.328 14.562 1 68.88 88 GLY B CA 1
ATOM 1461 C C . GLY B 1 88 ? -2.664 26.375 15.648 1 68.88 88 GLY B C 1
ATOM 1462 O O . GLY B 1 88 ? -3.732 26.969 15.828 1 68.88 88 GLY B O 1
ATOM 1463 N N . GLY B 1 89 ? -1.679 26.812 16.453 1 56.19 89 GLY B N 1
ATOM 1464 C CA . GLY B 1 89 ? -1.783 27.766 17.547 1 56.19 89 GLY B CA 1
ATOM 1465 C C . GLY B 1 89 ? -2.945 28.719 17.391 1 56.19 89 GLY B C 1
ATOM 1466 O O . GLY B 1 89 ? -3.227 29.188 16.297 1 56.19 89 GLY B O 1
ATOM 1467 N N . ASP B 1 90 ? -3.996 28.406 18.078 1 47.81 90 ASP B N 1
ATOM 1468 C CA . ASP B 1 90 ? -5.055 29.344 18.438 1 47.81 90 ASP B CA 1
ATOM 1469 C C . ASP B 1 90 ? -4.477 30.703 18.812 1 47.81 90 ASP B C 1
ATOM 1471 O O . ASP B 1 90 ? -3.645 30.797 19.719 1 47.81 90 ASP B O 1
ATOM 1475 N N . GLU B 1 91 ? -3.955 31.609 18.047 1 46.84 91 GLU B N 1
ATOM 1476 C CA . GLU B 1 91 ? -3.945 32.969 18.562 1 46.84 91 GLU B CA 1
ATOM 1477 C C . GLU B 1 91 ? -5.203 33.281 19.391 1 46.84 91 GLU B C 1
ATOM 1479 O O . GLU B 1 91 ? -6.273 33.5 18.828 1 46.84 91 GLU B O 1
ATOM 1484 N N . GLY B 1 92 ? -5.633 32.5 20.188 1 44.94 92 GLY B N 1
ATOM 1485 C CA . GLY B 1 92 ? -6.602 33.031 21.125 1 44.94 92 GLY B CA 1
ATOM 1486 C C . GLY B 1 92 ? -6.238 34.406 21.625 1 44.94 92 GLY B C 1
ATOM 1487 O O . GLY B 1 92 ? -5.09 34.656 22.016 1 44.94 92 GLY B O 1
ATOM 1488 N N . ARG B 1 93 ? -6.844 35.5 21 1 44.5 93 ARG B N 1
ATOM 1489 C CA . ARG B 1 93 ? -7.105 36.875 21.406 1 44.5 93 ARG B CA 1
ATOM 1490 C C . ARG B 1 93 ? -7.266 36.969 22.922 1 44.5 93 ARG B C 1
ATOM 1492 O O . ARG B 1 93 ? -8.195 36.406 23.484 1 44.5 93 ARG B O 1
ATOM 1499 N N . ALA B 1 94 ? -6.164 36.875 23.703 1 45.47 94 ALA B N 1
ATOM 1500 C CA . ALA B 1 94 ? -6.148 37.531 25.016 1 45.47 94 ALA B CA 1
ATOM 1501 C C . ALA B 1 94 ? -6.859 38.875 24.953 1 45.47 94 ALA B C 1
ATOM 1503 O O . ALA B 1 94 ? -6.289 39.875 24.5 1 45.47 94 ALA B O 1
ATOM 1504 N N . THR B 1 9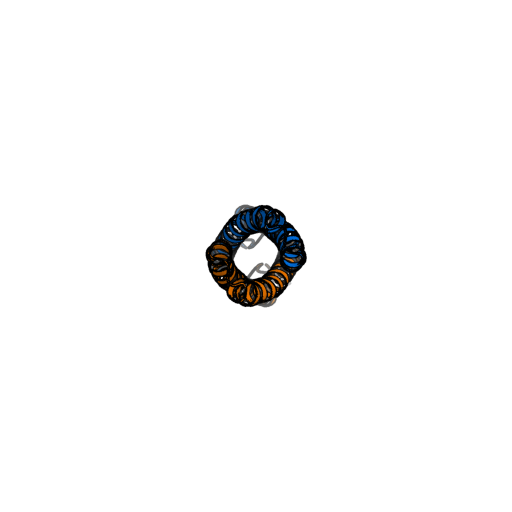5 ? -8.047 39 24.297 1 39.88 95 THR B N 1
ATOM 1505 C CA . THR B 1 95 ? -8.719 40.25 24.656 1 39.88 95 THR B CA 1
ATOM 1506 C C . THR B 1 95 ? -8.828 40.375 26.172 1 39.88 95 THR B C 1
ATOM 1508 O O . THR B 1 95 ? -9.586 39.656 26.828 1 39.88 95 THR B O 1
ATOM 1511 N N . GLU B 1 96 ? -7.688 40.312 26.859 1 38.25 96 GLU B N 1
ATOM 1512 C CA . GLU B 1 96 ? -7.805 40.938 28.172 1 38.25 96 GLU B CA 1
ATOM 1513 C C . GLU B 1 96 ? -8.508 42.281 28.094 1 38.25 96 GLU B C 1
ATOM 1515 O O . GLU B 1 96 ? -8.047 43.188 27.391 1 38.25 96 GLU B O 1
ATOM 1520 N N . THR B 1 97 ? -9.797 42.188 28.062 1 35.88 97 THR B N 1
ATOM 1521 C CA . THR B 1 97 ? -10.547 43.375 28.5 1 35.88 97 THR B CA 1
ATOM 1522 C C . THR B 1 97 ? -9.961 43.938 29.781 1 35.88 97 THR B C 1
ATOM 1524 O O . THR B 1 97 ? -9.891 43.25 30.812 1 35.88 97 THR B O 1
ATOM 1527 N N . HIS B 1 98 ? -8.836 44.781 29.812 1 30.81 98 HIS B N 1
ATOM 1528 C CA . HIS B 1 98 ? -8.93 45.812 30.844 1 30.81 98 HIS B CA 1
ATOM 1529 C C . HIS B 1 98 ? -10.219 46.625 30.703 1 30.81 98 HIS B C 1
ATOM 1531 O O . HIS B 1 98 ? -10.609 46.969 29.594 1 30.81 98 HIS B O 1
#

Foldseek 3Di:
DVVVVVVLVVLVVVLVVLVVLLVVLQVLLVVLQVQLVVLVPVPDPVSNVVSVVSPVSSVVSVVSNVVSVVVNVVSVVVVVCVVVCVPPNPVPDDPVPD/DVVLVVVLVVLVVVLVVLVVLLVVLQVLLVVLQVQLVVLVPPPDPVSNVVSVVSPVSSVVSVVSNVVSVVVNVVSVVVVVCVVVCVPPNPPPPPPPPD

Radius of gyration: 23.3 Å; Cα contacts (8 Å, |Δi|>4): 177; chains: 2; bounding box: 21×85×51 Å